Protein AF-K1S1U9-F1 (afdb_monomer)

Structure (mmCIF, N/CA/C/O backbone):
data_AF-K1S1U9-F1
#
_entry.id   AF-K1S1U9-F1
#
loop_
_atom_site.group_PDB
_atom_site.id
_atom_site.type_symbol
_atom_site.label_atom_id
_atom_site.label_alt_id
_atom_site.label_comp_id
_atom_site.label_asym_id
_atom_site.label_entity_id
_atom_site.label_seq_id
_atom_site.pdbx_PDB_ins_code
_atom_site.Cartn_x
_atom_site.Cartn_y
_atom_site.Cartn_z
_atom_site.occupancy
_atom_site.B_iso_or_equiv
_atom_site.auth_seq_id
_atom_site.auth_comp_id
_atom_site.auth_asym_id
_atom_site.auth_atom_id
_atom_site.pdbx_PDB_model_num
ATOM 1 N N . ASP A 1 1 ? 3.914 -2.426 -22.618 1.00 78.31 1 ASP A N 1
ATOM 2 C CA . ASP A 1 1 ? 4.911 -3.292 -21.944 1.00 78.31 1 ASP A CA 1
ATOM 3 C C . ASP A 1 1 ? 5.681 -4.127 -22.948 1.00 78.31 1 ASP A C 1
ATOM 5 O O . ASP A 1 1 ? 5.372 -4.070 -24.134 1.00 78.31 1 ASP A O 1
ATOM 9 N N . GLY A 1 2 ? 6.692 -4.868 -22.488 1.00 91.06 2 GLY A N 1
ATOM 10 C CA . GLY A 1 2 ? 7.689 -5.475 -23.370 1.00 91.06 2 GLY A CA 1
ATOM 11 C C . GLY A 1 2 ? 8.629 -4.401 -23.916 1.00 91.06 2 GLY A C 1
ATOM 12 O O . GLY A 1 2 ? 9.145 -3.588 -23.151 1.00 91.06 2 GLY A O 1
ATOM 13 N N . ASP A 1 3 ? 8.809 -4.358 -25.232 1.00 95.31 3 ASP A N 1
ATOM 14 C CA . ASP A 1 3 ? 9.765 -3.456 -25.888 1.00 95.31 3 ASP A CA 1
ATOM 15 C C . ASP A 1 3 ? 9.477 -1.968 -25.639 1.00 95.31 3 ASP A C 1
ATOM 17 O O . ASP A 1 3 ? 10.408 -1.187 -25.475 1.00 95.31 3 ASP A O 1
ATOM 21 N N . GLU A 1 4 ? 8.210 -1.571 -25.498 1.00 95.62 4 GLU A N 1
ATOM 22 C CA . GLU A 1 4 ? 7.851 -0.176 -25.188 1.00 95.62 4 GLU A CA 1
ATOM 23 C C . GLU A 1 4 ? 8.302 0.259 -23.783 1.00 95.62 4 GLU A C 1
ATOM 25 O O . GLU A 1 4 ? 8.648 1.422 -23.563 1.00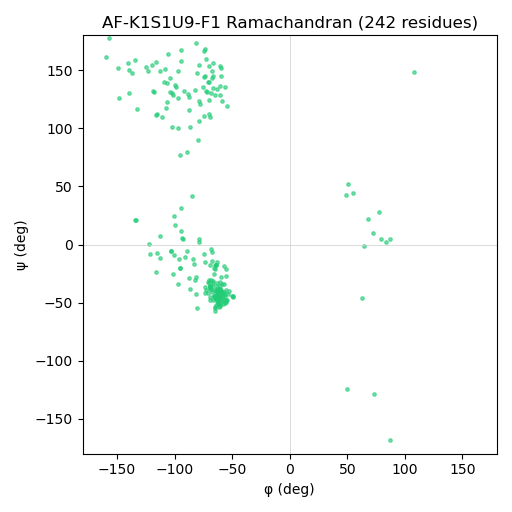 95.62 4 GLU A O 1
ATOM 30 N N . LEU A 1 5 ? 8.335 -0.674 -22.822 1.00 96.25 5 LEU A N 1
ATOM 31 C CA . LEU A 1 5 ? 8.873 -0.403 -21.486 1.00 96.25 5 LEU A CA 1
ATOM 32 C C . LEU A 1 5 ? 10.391 -0.218 -21.557 1.00 96.25 5 LEU A C 1
ATOM 34 O O . LEU A 1 5 ? 10.915 0.743 -20.999 1.00 96.25 5 LEU A O 1
ATOM 38 N N . ARG A 1 6 ? 11.079 -1.103 -22.290 1.00 97.31 6 ARG A N 1
ATOM 39 C CA . ARG A 1 6 ? 12.524 -1.008 -22.544 1.00 97.31 6 ARG A CA 1
ATOM 40 C C . ARG A 1 6 ? 12.879 0.329 -23.186 1.00 97.31 6 ARG A C 1
ATOM 42 O O . ARG A 1 6 ? 13.715 1.055 -22.658 1.00 97.31 6 ARG A O 1
ATOM 49 N N . TYR A 1 7 ? 12.168 0.685 -24.254 1.00 97.44 7 TYR A N 1
ATOM 50 C CA . TYR A 1 7 ? 12.315 1.961 -24.946 1.00 97.44 7 TYR A CA 1
ATOM 51 C C . TYR A 1 7 ? 12.127 3.148 -23.995 1.00 97.44 7 TYR A C 1
ATOM 53 O O . TYR A 1 7 ? 12.982 4.025 -23.928 1.00 97.44 7 TYR A O 1
ATOM 61 N N . SER A 1 8 ? 11.052 3.155 -23.202 1.00 96.56 8 SER A N 1
ATOM 62 C CA . SER A 1 8 ? 10.771 4.247 -22.262 1.00 96.56 8 SER A CA 1
ATOM 63 C C . SER A 1 8 ? 11.875 4.415 -21.214 1.00 96.56 8 SER A C 1
ATOM 65 O O . SER A 1 8 ? 12.318 5.536 -20.964 1.00 96.56 8 SER A O 1
ATOM 67 N N . ILE A 1 9 ? 12.352 3.312 -20.626 1.00 95.94 9 ILE A N 1
ATOM 68 C CA . ILE A 1 9 ? 13.452 3.335 -19.653 1.00 95.94 9 ILE A CA 1
ATOM 69 C C . ILE A 1 9 ? 14.740 3.848 -20.313 1.00 95.94 9 ILE A C 1
ATOM 71 O O . ILE A 1 9 ? 15.441 4.684 -19.740 1.00 95.94 9 ILE A O 1
ATOM 75 N N . GLU A 1 10 ? 15.044 3.396 -21.531 1.00 94.12 10 GLU A N 1
ATOM 76 C CA . GLU A 1 10 ? 16.225 3.834 -22.274 1.00 94.12 10 GLU A CA 1
ATOM 77 C C . GLU A 1 10 ? 16.180 5.321 -22.623 1.00 94.12 10 GLU A C 1
ATOM 79 O O . GLU A 1 10 ? 17.162 6.023 -22.376 1.00 94.12 10 GLU A O 1
ATOM 84 N N . GLU A 1 11 ? 15.057 5.832 -23.128 1.00 96.38 11 GLU A N 1
ATOM 85 C CA . GLU A 1 11 ? 14.912 7.255 -23.441 1.00 96.38 11 GLU A CA 1
ATOM 86 C C . GLU A 1 11 ? 15.036 8.128 -22.189 1.00 96.38 11 GLU A C 1
ATOM 88 O O . GLU A 1 11 ? 15.774 9.114 -22.207 1.00 96.38 11 GLU A O 1
ATOM 93 N N . LEU A 1 12 ? 14.388 7.747 -21.082 1.00 94.88 12 LEU A N 1
ATOM 94 C CA . LEU A 1 12 ? 14.501 8.474 -19.814 1.00 94.88 12 LEU A CA 1
ATOM 95 C C . LEU A 1 12 ? 15.941 8.462 -19.285 1.00 94.88 12 LEU A C 1
ATOM 97 O O . LEU A 1 12 ? 16.433 9.486 -18.807 1.00 94.88 12 LEU A O 1
ATOM 101 N N . SER A 1 13 ? 16.657 7.345 -19.443 1.00 89.94 13 SER A N 1
ATOM 102 C CA . SER A 1 13 ? 18.045 7.221 -18.982 1.00 89.94 13 SER A CA 1
ATOM 103 C C . SER A 1 13 ? 19.033 8.150 -19.700 1.00 89.94 13 SER A C 1
ATOM 105 O O . SER A 1 13 ? 20.084 8.481 -19.151 1.00 89.94 13 SER A O 1
ATOM 107 N N . LYS A 1 14 ? 18.702 8.649 -20.900 1.00 92.56 14 LYS A N 1
ATOM 108 C CA . LYS A 1 14 ? 19.541 9.633 -21.613 1.00 92.56 14 LYS A CA 1
ATOM 109 C C . LYS A 1 14 ? 19.619 10.976 -20.893 1.00 92.56 14 LYS A C 1
ATOM 111 O O . LYS A 1 14 ? 20.547 11.742 -21.139 1.00 92.56 14 LYS A O 1
ATOM 116 N N . TYR A 1 15 ? 18.661 11.257 -20.014 1.00 93.19 15 TYR A N 1
ATOM 117 C CA . TYR A 1 15 ? 18.598 12.491 -19.241 1.00 93.19 15 TYR A CA 1
ATOM 118 C C . TYR A 1 15 ? 19.275 12.371 -17.873 1.00 93.19 15 TYR A C 1
ATOM 120 O O . TYR A 1 15 ? 19.234 13.322 -17.097 1.00 93.19 15 TYR A O 1
ATOM 128 N N . MET A 1 16 ? 19.918 11.244 -17.553 1.00 87.06 16 MET A N 1
ATOM 129 C CA . MET A 1 16 ? 20.725 11.129 -16.336 1.00 87.06 16 MET A CA 1
ATOM 130 C C . MET A 1 16 ? 21.877 12.159 -16.353 1.00 87.06 16 MET A C 1
ATOM 132 O O . MET A 1 16 ? 22.542 12.303 -17.383 1.00 87.06 16 MET A O 1
ATOM 136 N N . PRO A 1 17 ? 22.161 12.864 -15.238 1.00 87.69 17 PRO A N 1
ATOM 137 C CA . PRO A 1 17 ? 21.584 12.695 -13.897 1.00 87.69 17 PRO A CA 1
ATOM 138 C C . PRO A 1 17 ? 20.385 13.617 -13.581 1.00 87.69 17 PRO A C 1
ATOM 140 O O . PRO A 1 17 ? 20.014 13.747 -12.419 1.00 87.69 17 PRO A O 1
ATOM 143 N N . ALA A 1 18 ? 19.799 14.306 -14.568 1.00 92.06 18 ALA A N 1
ATOM 144 C CA . ALA A 1 18 ? 18.637 15.175 -14.340 1.00 92.06 18 ALA A CA 1
ATOM 145 C C . ALA A 1 18 ? 17.370 14.374 -13.991 1.00 92.06 18 ALA A C 1
ATOM 147 O O . ALA A 1 18 ? 16.581 14.808 -13.155 1.00 92.06 18 ALA A O 1
ATOM 148 N N . VAL A 1 19 ? 17.197 13.192 -14.588 1.00 91.38 19 VAL A N 1
ATOM 149 C CA . VAL A 1 19 ? 16.288 12.164 -14.061 1.00 91.38 19 VAL A CA 1
ATOM 150 C C . VAL A 1 19 ? 17.014 11.471 -12.910 1.00 91.38 19 VAL A C 1
ATOM 152 O O . VAL A 1 19 ? 18.124 10.994 -13.099 1.00 91.38 19 VAL A O 1
ATOM 155 N N . GLN A 1 20 ? 16.433 11.459 -11.711 1.00 90.62 20 GLN A N 1
ATOM 156 C CA . GLN A 1 20 ? 17.073 10.863 -10.526 1.00 90.62 20 GLN A CA 1
ATOM 157 C C . GLN A 1 20 ? 16.593 9.434 -10.266 1.00 90.62 20 GLN A C 1
ATOM 159 O O . GLN A 1 20 ? 17.362 8.583 -9.823 1.00 90.62 20 GLN A O 1
ATOM 164 N N . SER A 1 21 ? 15.325 9.162 -10.562 1.00 94.44 21 SER A N 1
ATOM 165 C CA . SER A 1 21 ? 14.712 7.850 -10.409 1.00 94.44 21 SER A CA 1
ATOM 166 C C . SER A 1 21 ? 13.455 7.733 -11.279 1.00 94.44 21 SER A C 1
ATOM 168 O O . SER A 1 21 ? 12.894 8.734 -11.726 1.00 94.44 21 SER A O 1
ATOM 170 N N . ILE A 1 22 ? 13.023 6.500 -11.529 1.00 96.25 22 ILE A N 1
ATOM 171 C CA . ILE A 1 22 ? 11.884 6.120 -12.359 1.00 96.25 22 ILE A CA 1
ATOM 172 C C . ILE A 1 22 ? 11.070 5.092 -11.572 1.00 96.25 22 ILE A C 1
ATOM 174 O O . ILE A 1 22 ? 11.557 3.997 -11.285 1.00 96.25 22 ILE A O 1
ATOM 178 N N . ALA A 1 23 ? 9.827 5.433 -11.238 1.00 96.69 23 ALA A N 1
ATOM 179 C CA . ALA A 1 23 ? 8.854 4.474 -10.730 1.00 96.69 23 ALA A CA 1
ATOM 180 C C . ALA A 1 23 ? 8.115 3.807 -11.896 1.00 96.69 23 ALA A C 1
ATOM 182 O O . ALA A 1 23 ? 7.525 4.479 -12.744 1.00 96.69 23 ALA A O 1
ATOM 183 N N . CYS A 1 24 ? 8.108 2.479 -11.918 1.00 96.56 24 CYS A N 1
ATOM 184 C CA . CYS A 1 24 ? 7.327 1.684 -12.853 1.00 96.56 24 CYS A CA 1
ATOM 185 C C . CYS A 1 24 ? 6.083 1.141 -12.145 1.00 96.56 24 CYS A C 1
ATOM 187 O O . CYS A 1 24 ? 6.131 0.163 -11.392 1.00 96.56 24 CYS A O 1
ATOM 189 N N . VAL A 1 25 ? 4.955 1.798 -12.406 1.00 93.88 25 VAL A N 1
ATOM 190 C CA . VAL A 1 25 ? 3.649 1.495 -11.812 1.00 93.88 25 VAL A CA 1
ATOM 191 C C . VAL A 1 25 ? 2.708 0.881 -12.853 1.00 93.88 25 VAL A C 1
ATOM 193 O O . VAL A 1 25 ? 2.701 1.322 -14.007 1.00 93.88 25 VAL A O 1
ATOM 196 N N . PRO A 1 26 ? 1.908 -0.139 -12.496 1.00 90.81 26 PRO A N 1
ATOM 197 C CA . PRO A 1 26 ? 0.891 -0.657 -13.392 1.00 90.81 26 PRO A CA 1
ATOM 198 C C . PRO A 1 26 ? -0.207 0.390 -13.593 1.00 90.81 26 PRO A C 1
ATOM 200 O O . PRO A 1 26 ? -0.532 1.175 -12.703 1.00 90.81 26 PRO A O 1
ATOM 203 N N . VAL A 1 27 ? -0.827 0.382 -14.770 1.00 87.25 27 VAL A N 1
ATOM 204 C CA . VAL A 1 27 ? -1.972 1.255 -15.025 1.00 87.25 27 VAL A CA 1
ATOM 205 C C . VAL A 1 27 ? -3.191 0.794 -14.218 1.00 87.25 27 VAL A C 1
ATOM 207 O O . VAL A 1 27 ? -3.637 -0.349 -14.335 1.00 87.25 27 VAL A O 1
ATOM 210 N N . GLY A 1 28 ? -3.759 1.700 -13.421 1.00 82.69 28 GLY A N 1
ATOM 211 C CA . GLY A 1 28 ? -5.013 1.469 -12.708 1.00 82.69 28 GLY A CA 1
ATOM 212 C C . GLY A 1 28 ? -6.195 1.423 -13.679 1.00 82.69 28 GLY A C 1
ATOM 213 O O . GLY A 1 28 ? -6.553 2.431 -14.290 1.00 82.69 28 GLY A O 1
ATOM 214 N N . LEU A 1 29 ? -6.815 0.253 -13.837 1.00 86.75 29 LEU A N 1
ATOM 215 C CA . LEU A 1 29 ? -7.973 0.068 -14.714 1.00 86.75 29 LEU A CA 1
ATOM 216 C C . LEU A 1 29 ? -9.273 0.150 -13.912 1.00 86.75 29 LEU A C 1
ATOM 218 O O . LEU A 1 29 ? -9.686 -0.824 -13.285 1.00 86.75 29 LEU A O 1
ATOM 222 N N . THR A 1 30 ? -9.931 1.309 -13.959 1.00 88.31 30 THR A N 1
ATOM 223 C CA . THR A 1 30 ? -11.272 1.477 -13.379 1.00 88.31 30 THR A CA 1
ATOM 224 C C . THR A 1 30 ? -12.343 0.798 -14.245 1.00 88.31 30 THR A C 1
ATOM 226 O O . THR A 1 30 ? -12.103 0.453 -15.404 1.00 88.31 30 THR A O 1
ATOM 229 N N . LYS A 1 31 ? -13.555 0.627 -13.709 1.00 86.50 31 LYS A N 1
ATOM 230 C CA . LYS A 1 31 ? -14.733 0.124 -14.433 1.00 86.50 31 LYS A CA 1
ATOM 231 C C . LYS A 1 31 ? -15.333 1.152 -15.403 1.00 86.50 31 LYS A C 1
ATOM 233 O O . LYS A 1 31 ? -16.120 0.786 -16.267 1.00 86.50 31 LYS A O 1
ATOM 238 N N . TYR A 1 32 ? -14.958 2.428 -15.282 1.00 88.62 32 TYR A N 1
ATOM 239 C CA . TYR A 1 32 ? -15.453 3.526 -16.117 1.00 88.62 32 TYR A CA 1
ATOM 240 C C . TYR A 1 32 ? -14.574 3.694 -17.363 1.00 88.62 32 TYR A C 1
ATOM 242 O O . TYR A 1 32 ? -13.683 4.543 -17.398 1.00 88.62 32 TYR A O 1
ATOM 250 N N . ARG A 1 33 ? -14.775 2.843 -18.377 1.00 87.94 33 ARG A N 1
ATOM 251 C CA . ARG A 1 33 ? -13.912 2.792 -19.577 1.00 87.94 33 ARG A CA 1
ATOM 252 C C . ARG A 1 33 ? -14.664 2.748 -20.908 1.00 87.94 33 ARG A C 1
ATOM 254 O O . ARG A 1 33 ? -14.096 2.333 -21.920 1.00 87.94 33 ARG A O 1
ATOM 261 N N . ASP A 1 34 ? -15.919 3.182 -20.922 1.00 86.50 34 ASP A N 1
ATOM 262 C CA . ASP A 1 34 ? -16.737 3.193 -22.134 1.00 86.50 34 ASP A CA 1
ATOM 263 C C . ASP A 1 34 ? -16.081 4.045 -23.232 1.00 86.50 34 ASP A C 1
ATOM 265 O O . ASP A 1 34 ? -15.754 5.214 -23.032 1.00 86.50 34 ASP A O 1
ATOM 269 N N . GLY A 1 35 ? -15.851 3.436 -24.398 1.00 86.88 35 GLY A N 1
ATOM 270 C CA . GLY A 1 35 ? -15.214 4.092 -25.546 1.00 86.88 35 GLY A CA 1
ATOM 271 C C . GLY A 1 35 ? -13.683 4.204 -25.487 1.00 86.88 35 GLY A C 1
ATOM 272 O O . GLY A 1 35 ? -13.100 4.797 -26.393 1.00 86.88 35 GLY A O 1
ATOM 273 N N . LEU A 1 36 ? -13.017 3.633 -24.474 1.00 87.56 36 LEU A N 1
ATOM 274 C CA . LEU A 1 36 ? -11.551 3.619 -24.372 1.00 87.56 36 LEU A CA 1
ATOM 275 C C . LEU A 1 36 ? -10.945 2.329 -24.945 1.00 87.56 36 LEU A C 1
ATOM 277 O O . LEU A 1 36 ? -11.596 1.288 -25.021 1.00 87.56 36 LEU A O 1
ATOM 281 N N . PHE A 1 37 ? -9.660 2.385 -25.315 1.00 85.81 37 PHE A N 1
ATOM 282 C CA . PHE A 1 37 ? -8.925 1.221 -25.816 1.00 85.81 37 PHE A CA 1
ATOM 283 C C . PHE A 1 37 ? -8.961 0.052 -24.803 1.00 85.81 37 PHE A C 1
ATOM 285 O O . PHE A 1 37 ? -8.752 0.283 -23.599 1.00 85.81 37 PHE A O 1
ATOM 292 N N . PRO A 1 38 ? -9.213 -1.197 -25.250 1.00 84.00 38 PRO A N 1
ATOM 293 C CA . PRO A 1 38 ? -9.255 -2.351 -24.363 1.00 84.00 38 PRO A CA 1
ATOM 294 C C . PRO A 1 38 ? -7.850 -2.649 -23.838 1.00 84.00 38 PRO A C 1
ATOM 296 O O . PRO A 1 38 ? -6.975 -3.103 -24.571 1.00 84.00 38 PRO A O 1
ATOM 299 N N . MET A 1 39 ? -7.638 -2.395 -22.550 1.00 85.06 39 MET A N 1
ATOM 300 C CA . MET A 1 39 ? -6.400 -2.745 -21.860 1.00 85.06 39 MET A CA 1
ATOM 301 C C . MET A 1 39 ? -6.598 -4.036 -21.077 1.00 85.06 39 MET A C 1
ATOM 303 O O . MET A 1 39 ? -7.634 -4.226 -20.439 1.00 85.06 39 MET A O 1
ATOM 307 N N . GLN A 1 40 ? -5.605 -4.919 -21.139 1.00 85.19 40 GLN A N 1
ATOM 308 C CA . GLN A 1 40 ? -5.595 -6.153 -20.363 1.00 85.19 40 GLN A CA 1
ATOM 309 C C . GLN A 1 40 ? -4.958 -5.883 -18.996 1.00 85.19 40 GLN A C 1
ATOM 311 O O . GLN A 1 40 ? -3.866 -5.312 -18.953 1.00 85.19 40 GLN A O 1
ATOM 316 N N . PRO A 1 41 ? -5.602 -6.279 -17.885 1.00 87.75 41 PRO A N 1
ATOM 317 C CA . PRO A 1 41 ? -4.962 -6.256 -16.580 1.00 87.75 41 PRO A CA 1
ATOM 318 C C . PRO A 1 41 ? -3.709 -7.135 -16.560 1.00 87.75 41 PRO A C 1
ATOM 320 O O . PRO A 1 41 ? -3.621 -8.151 -17.254 1.00 87.75 41 PRO A O 1
ATOM 323 N N . TYR A 1 42 ? -2.755 -6.775 -15.707 1.00 91.62 42 TYR A N 1
ATOM 324 C CA . TYR A 1 42 ? -1.598 -7.619 -15.452 1.00 91.62 42 TYR A CA 1
ATOM 325 C C . TYR A 1 42 ? -2.010 -8.955 -14.831 1.00 91.62 42 TYR A C 1
ATOM 327 O O . TYR A 1 42 ? -2.780 -9.013 -13.874 1.00 91.62 42 TYR A O 1
ATOM 335 N N . THR A 1 43 ? -1.437 -10.029 -15.362 1.00 93.25 43 THR A N 1
ATOM 336 C CA . THR A 1 43 ? -1.484 -11.370 -14.779 1.00 93.25 43 THR A CA 1
ATOM 337 C C . THR A 1 43 ? -0.237 -11.593 -13.931 1.00 93.25 43 THR A C 1
ATOM 339 O O . THR A 1 43 ? 0.753 -10.880 -14.092 1.00 93.25 43 THR A O 1
ATOM 342 N N . LYS A 1 44 ? -0.225 -12.649 -13.109 1.00 96.31 44 LYS A N 1
ATOM 343 C CA . LYS A 1 44 ? 0.985 -13.083 -12.395 1.00 96.31 44 LYS A CA 1
ATOM 344 C C . LYS A 1 44 ? 2.204 -13.202 -13.313 1.00 96.31 44 LYS A C 1
ATOM 346 O O . LYS A 1 44 ? 3.287 -12.729 -12.984 1.00 96.31 44 LYS A O 1
ATOM 351 N N . LYS A 1 45 ? 2.010 -13.806 -14.490 1.00 97.00 45 LYS A N 1
ATOM 352 C CA . LYS A 1 45 ? 3.072 -13.984 -15.482 1.00 97.00 45 LYS A CA 1
ATOM 353 C C . LYS A 1 45 ? 3.561 -12.639 -16.025 1.00 97.00 45 LYS A C 1
ATOM 355 O O . LYS A 1 45 ? 4.753 -12.371 -15.963 1.00 97.00 45 LYS A O 1
ATOM 360 N N . THR A 1 46 ? 2.654 -11.799 -16.524 1.00 95.88 46 THR A N 1
ATOM 361 C CA . THR A 1 46 ? 3.043 -10.542 -17.185 1.00 95.88 46 THR A CA 1
ATOM 362 C C . THR A 1 46 ? 3.590 -9.505 -16.205 1.00 95.88 46 THR A C 1
ATOM 364 O O . THR A 1 46 ? 4.501 -8.768 -16.562 1.00 95.88 46 THR A O 1
ATOM 367 N N . ALA A 1 47 ? 3.114 -9.477 -14.955 1.00 97.00 47 ALA A N 1
ATOM 368 C CA . ALA A 1 47 ? 3.725 -8.670 -13.897 1.00 97.00 47 ALA A CA 1
ATOM 369 C C . ALA A 1 47 ? 5.167 -9.124 -13.612 1.00 97.00 47 ALA A C 1
ATOM 371 O O . ALA A 1 47 ? 6.061 -8.291 -13.497 1.00 97.00 47 ALA A O 1
ATOM 372 N N . GLY A 1 48 ? 5.408 -10.441 -13.567 1.00 98.12 48 GLY A N 1
ATOM 373 C CA . GLY A 1 48 ? 6.751 -10.999 -13.413 1.00 98.12 48 GLY A CA 1
ATOM 374 C C . GLY A 1 48 ? 7.690 -10.621 -14.560 1.00 98.12 48 GLY A C 1
ATOM 375 O O . GLY A 1 48 ? 8.802 -10.177 -14.304 1.00 98.12 48 GLY A O 1
ATOM 376 N N . GLU A 1 49 ? 7.224 -10.724 -15.806 1.00 97.75 49 GLU A N 1
ATOM 377 C CA . GLU A 1 49 ? 7.998 -10.322 -16.992 1.00 97.75 49 GLU A CA 1
ATOM 378 C C . GLU A 1 49 ? 8.356 -8.827 -16.964 1.00 97.75 49 GLU A C 1
ATOM 380 O O . GLU A 1 49 ? 9.470 -8.453 -17.322 1.00 97.75 49 GLU A O 1
ATOM 385 N N . VAL A 1 50 ? 7.440 -7.967 -16.501 1.00 97.62 50 VAL A N 1
ATOM 386 C CA . VAL A 1 50 ? 7.716 -6.534 -16.319 1.00 97.62 50 VAL A CA 1
ATOM 387 C C . VAL A 1 50 ? 8.764 -6.293 -15.237 1.00 97.62 50 VAL A C 1
ATOM 389 O O . VAL A 1 50 ? 9.685 -5.513 -15.473 1.00 97.62 50 VAL A O 1
ATOM 392 N N . ILE A 1 51 ? 8.670 -6.974 -14.090 1.00 98.38 51 ILE A N 1
ATOM 393 C CA . ILE A 1 51 ? 9.702 -6.890 -13.044 1.00 98.38 51 ILE A CA 1
ATOM 394 C C . ILE A 1 51 ? 11.059 -7.298 -13.620 1.00 98.38 51 ILE A C 1
ATOM 396 O O . ILE A 1 51 ? 12.020 -6.561 -13.452 1.0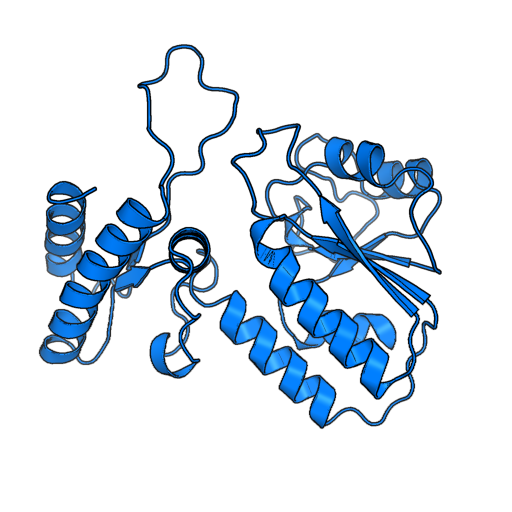0 98.38 51 ILE A O 1
ATOM 400 N N . ASP A 1 52 ? 11.136 -8.413 -14.352 1.00 98.31 52 ASP A N 1
ATOM 401 C CA . ASP A 1 52 ? 12.397 -8.902 -14.924 1.00 98.31 52 ASP A CA 1
ATOM 402 C C . ASP A 1 52 ? 13.043 -7.884 -15.879 1.00 98.31 52 ASP A C 1
ATOM 404 O O . ASP A 1 52 ? 14.259 -7.694 -15.847 1.00 98.31 52 ASP A O 1
ATOM 408 N N . ILE A 1 53 ? 12.237 -7.191 -16.694 1.00 98.12 53 ILE A N 1
ATOM 409 C CA . ILE A 1 53 ? 12.722 -6.096 -17.548 1.00 98.12 53 ILE A CA 1
ATOM 410 C C . ILE A 1 53 ? 13.291 -4.964 -16.692 1.00 98.12 53 ILE A C 1
ATOM 412 O O . ILE A 1 53 ? 14.386 -4.482 -16.969 1.00 98.12 53 ILE A O 1
ATOM 416 N N . ILE A 1 54 ? 12.556 -4.524 -15.670 1.00 97.81 54 ILE A N 1
ATOM 417 C CA . ILE A 1 54 ? 12.976 -3.403 -14.823 1.00 97.81 54 ILE A CA 1
ATOM 418 C C . ILE A 1 54 ? 14.282 -3.747 -14.101 1.00 97.81 54 ILE A C 1
ATOM 420 O O . ILE A 1 54 ? 15.221 -2.963 -14.175 1.00 97.81 54 ILE A O 1
ATOM 424 N N . GLU A 1 55 ? 14.378 -4.939 -13.504 1.00 97.12 55 GLU A N 1
ATOM 425 C CA . GLU A 1 55 ? 15.580 -5.431 -12.818 1.00 97.12 55 GLU A CA 1
ATOM 426 C C . GLU A 1 55 ? 16.819 -5.425 -13.720 1.00 97.12 55 GLU A C 1
ATOM 428 O O . GLU A 1 55 ? 17.898 -5.006 -13.298 1.00 97.12 55 GLU A O 1
ATOM 433 N N . GLU A 1 56 ? 16.675 -5.841 -14.981 1.00 97.00 56 GLU A N 1
ATOM 434 C CA . GLU A 1 56 ? 17.767 -5.820 -15.959 1.00 97.00 56 GLU A CA 1
ATOM 435 C C . GLU A 1 56 ? 18.355 -4.407 -16.121 1.00 97.00 56 GLU A C 1
ATOM 437 O O . GLU A 1 56 ? 19.580 -4.226 -16.102 1.00 97.00 56 GLU A O 1
ATOM 442 N N . TYR A 1 57 ? 17.492 -3.393 -16.240 1.00 96.31 57 TYR A N 1
ATOM 443 C CA . TYR A 1 57 ? 17.924 -2.000 -16.338 1.00 96.31 57 TYR A CA 1
ATOM 444 C C . TYR A 1 57 ? 18.433 -1.457 -15.008 1.00 96.31 57 TYR A C 1
ATOM 446 O O . TYR A 1 57 ? 19.445 -0.756 -15.009 1.00 96.31 57 TYR A O 1
ATOM 454 N N . SER A 1 58 ? 17.804 -1.805 -13.886 1.00 94.94 58 SER A N 1
ATOM 455 C CA . SER A 1 58 ? 18.256 -1.385 -12.559 1.00 94.94 58 SER A CA 1
ATOM 456 C C . SER A 1 58 ? 19.687 -1.848 -12.284 1.00 94.94 58 SER A C 1
ATOM 458 O O . SER A 1 58 ? 20.524 -1.063 -11.842 1.00 94.94 58 SER A O 1
ATOM 460 N N . GLU A 1 59 ? 20.023 -3.090 -12.639 1.00 94.88 59 GLU A N 1
ATOM 461 C CA . GLU A 1 59 ? 21.386 -3.615 -12.515 1.00 94.88 59 GLU A CA 1
ATOM 462 C C . GLU A 1 59 ? 22.371 -2.966 -13.498 1.00 94.88 59 GLU A C 1
ATOM 464 O O . GLU A 1 59 ? 23.533 -2.709 -13.157 1.00 94.88 59 GLU A O 1
ATOM 469 N N . LYS A 1 60 ? 21.928 -2.662 -14.724 1.00 94.81 60 LYS A N 1
ATOM 470 C CA . LYS A 1 60 ? 22.734 -1.919 -15.704 1.00 94.81 60 LYS A CA 1
ATOM 471 C C . LYS A 1 60 ? 23.066 -0.515 -15.192 1.00 94.81 60 LYS A C 1
ATOM 473 O O . LYS A 1 60 ? 24.228 -0.106 -15.243 1.00 94.81 60 LYS A O 1
ATOM 478 N N . PHE A 1 61 ? 22.080 0.202 -14.663 1.00 93.00 61 PHE A N 1
ATOM 479 C CA . PHE A 1 61 ? 22.253 1.545 -14.120 1.00 93.00 61 PHE A CA 1
ATOM 480 C C . PHE A 1 61 ? 23.065 1.546 -12.833 1.00 93.00 61 PHE A C 1
ATOM 482 O O . PHE A 1 61 ? 23.940 2.397 -12.691 1.00 93.00 61 PHE A O 1
ATOM 489 N N . LYS A 1 62 ? 22.916 0.535 -11.971 1.00 92.56 62 LYS A N 1
ATOM 490 C CA . LYS A 1 62 ? 23.757 0.393 -10.777 1.00 92.56 62 LYS A CA 1
ATOM 491 C C . LYS A 1 62 ? 25.238 0.282 -11.137 1.00 92.56 62 LYS A C 1
ATOM 493 O O . LYS A 1 62 ? 26.071 0.934 -10.515 1.00 92.56 62 LYS A O 1
ATOM 498 N N . LYS A 1 63 ? 25.579 -0.462 -12.196 1.00 93.12 63 LYS A N 1
ATOM 499 C CA . LYS A 1 63 ? 26.963 -0.565 -12.703 1.00 93.12 63 LYS A CA 1
ATOM 500 C C . LYS A 1 63 ? 27.470 0.724 -13.352 1.00 93.12 63 LYS A C 1
ATOM 502 O O . LYS A 1 63 ? 28.656 1.022 -13.247 1.00 93.12 63 LYS A O 1
ATOM 507 N N . GLN A 1 64 ? 26.605 1.451 -14.058 1.00 91.19 64 GLN A N 1
ATOM 508 C CA . GLN A 1 64 ? 26.996 2.623 -14.847 1.00 91.19 64 GLN A CA 1
ATOM 509 C C . GLN A 1 64 ? 27.017 3.927 -14.035 1.00 91.19 64 GLN A C 1
ATOM 511 O O . GLN A 1 64 ? 27.888 4.768 -14.249 1.00 91.19 64 GLN A O 1
ATOM 516 N N . TYR A 1 65 ? 26.061 4.094 -13.125 1.00 87.94 65 TYR A N 1
ATOM 517 C CA . TYR A 1 65 ? 25.785 5.331 -12.393 1.00 87.94 65 TYR A CA 1
ATOM 518 C C . TYR A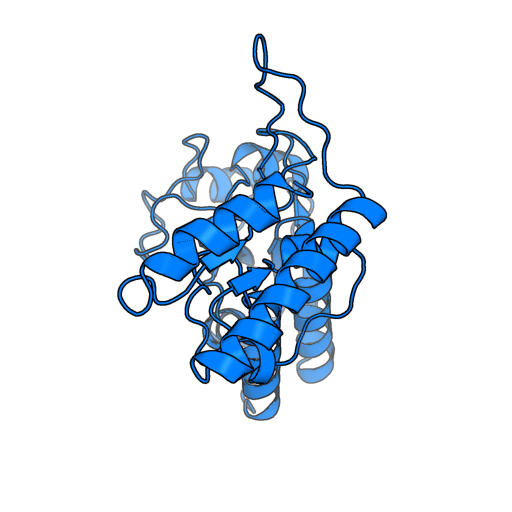 1 65 ? 25.889 5.172 -10.870 1.00 87.94 65 TYR A C 1
ATOM 520 O O . TYR A 1 65 ? 25.836 6.170 -10.159 1.00 87.94 65 TYR A O 1
ATOM 528 N N . GLY A 1 66 ? 26.047 3.945 -10.361 1.00 88.94 66 GLY A N 1
ATOM 529 C CA . GLY A 1 66 ? 26.163 3.671 -8.925 1.00 88.94 66 GLY A CA 1
ATOM 530 C C . GLY A 1 66 ? 24.834 3.567 -8.171 1.00 88.94 66 GLY A C 1
ATOM 531 O O . GLY A 1 66 ? 24.864 3.349 -6.967 1.00 88.94 66 GLY A O 1
ATOM 532 N N . ALA A 1 67 ? 23.690 3.684 -8.853 1.00 88.25 67 ALA A N 1
ATOM 533 C CA . ALA A 1 67 ? 22.348 3.617 -8.265 1.00 88.25 67 ALA A CA 1
ATOM 534 C C . ALA A 1 67 ? 21.386 2.837 -9.173 1.00 88.25 67 ALA A C 1
ATOM 536 O O . ALA A 1 67 ? 21.612 2.761 -10.384 1.00 88.25 67 ALA A O 1
ATOM 537 N N . ARG A 1 68 ? 20.305 2.271 -8.616 1.00 92.00 68 ARG A N 1
ATOM 538 C CA . ARG A 1 68 ? 19.357 1.448 -9.397 1.00 92.00 68 ARG A CA 1
ATOM 539 C C . ARG A 1 68 ? 18.549 2.264 -10.402 1.00 92.00 68 ARG A C 1
ATOM 541 O O . ARG A 1 68 ? 18.293 1.784 -11.499 1.00 92.00 68 ARG A O 1
ATOM 548 N N . VAL A 1 69 ? 18.193 3.503 -10.058 1.00 90.75 69 VAL A N 1
ATOM 549 C CA . VAL A 1 69 ? 17.429 4.472 -10.876 1.00 90.75 69 VAL A CA 1
ATOM 550 C C . VAL A 1 69 ? 16.006 4.025 -11.233 1.00 90.75 69 VAL A C 1
ATOM 552 O O . VAL A 1 69 ? 15.096 4.823 -11.082 1.00 90.75 69 VAL A O 1
ATOM 555 N N . CYS A 1 70 ? 15.765 2.798 -11.684 1.00 95.31 70 CYS A N 1
ATOM 556 C CA . CYS A 1 70 ? 14.443 2.294 -12.044 1.00 95.31 70 CYS A CA 1
ATOM 557 C C . CYS A 1 70 ? 13.933 1.303 -10.995 1.00 95.31 70 CYS A C 1
ATOM 559 O O . CYS A 1 70 ? 14.702 0.464 -10.521 1.00 95.31 70 CYS A O 1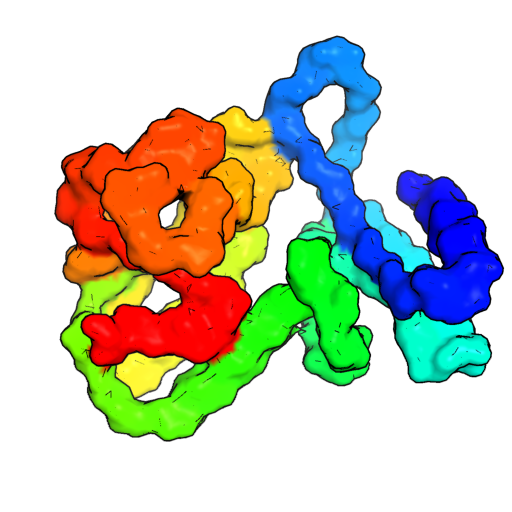
ATOM 561 N N . TYR A 1 71 ? 12.645 1.378 -10.657 1.00 97.38 71 TYR A N 1
ATOM 562 C CA . TYR A 1 71 ? 12.050 0.559 -9.602 1.00 97.38 71 TYR A CA 1
ATOM 563 C C . TYR A 1 71 ? 10.656 0.052 -9.989 1.00 97.38 71 TYR A C 1
ATOM 565 O O . TYR A 1 71 ? 9.813 0.861 -10.388 1.00 97.38 71 TYR A O 1
ATOM 573 N N . PRO A 1 72 ? 10.365 -1.254 -9.852 1.00 97.56 72 PRO A N 1
ATOM 574 C CA . PRO A 1 72 ? 9.002 -1.756 -9.899 1.00 97.56 72 PRO A CA 1
ATOM 575 C C . PRO A 1 72 ? 8.257 -1.317 -8.637 1.00 97.56 72 PRO A C 1
ATOM 577 O O . PRO A 1 72 ? 8.800 -1.360 -7.536 1.00 97.56 72 PRO A O 1
ATOM 580 N N . SER A 1 73 ? 7.000 -0.922 -8.797 1.00 97.31 73 SER A N 1
ATOM 581 C CA . SER A 1 73 ? 6.097 -0.706 -7.661 1.00 97.31 73 SER A CA 1
ATOM 582 C C . SER A 1 73 ? 5.765 -1.997 -6.915 1.00 97.31 73 SER A C 1
ATOM 584 O O . SER A 1 73 ? 5.756 -3.088 -7.495 1.00 97.31 73 SER A O 1
ATOM 586 N N . ASP A 1 74 ? 5.386 -1.857 -5.647 1.00 97.44 74 ASP A N 1
ATOM 587 C CA . ASP A 1 74 ? 4.976 -2.961 -4.773 1.00 97.44 74 ASP A CA 1
ATOM 588 C C . ASP A 1 74 ? 3.803 -3.749 -5.374 1.00 97.44 74 ASP A C 1
ATOM 590 O O . ASP A 1 74 ? 3.720 -4.972 -5.254 1.00 97.44 74 ASP A O 1
ATOM 594 N N . GLU A 1 75 ? 2.908 -3.065 -6.094 1.00 95.44 75 GLU A N 1
ATOM 595 C CA . GLU A 1 75 ? 1.775 -3.699 -6.765 1.00 95.44 75 GLU A CA 1
ATOM 596 C C . GLU A 1 75 ? 2.222 -4.733 -7.812 1.00 95.44 75 GLU A C 1
ATOM 598 O O . GLU A 1 75 ? 1.577 -5.777 -7.948 1.00 95.44 75 GLU A O 1
ATOM 603 N N . LEU A 1 76 ? 3.334 -4.504 -8.522 1.00 97.06 76 LEU A N 1
ATOM 604 C CA . LEU A 1 76 ? 3.874 -5.497 -9.455 1.00 97.06 76 LEU A CA 1
ATOM 605 C C . LEU A 1 76 ? 4.348 -6.746 -8.709 1.00 97.06 76 LEU A C 1
ATOM 607 O O . LEU A 1 76 ? 4.026 -7.854 -9.142 1.00 97.06 76 LEU A O 1
ATOM 611 N N . PHE A 1 77 ? 5.057 -6.586 -7.587 1.00 98.12 77 PHE A N 1
ATOM 612 C CA . PHE A 1 77 ? 5.520 -7.712 -6.767 1.00 98.12 77 PHE A CA 1
ATOM 613 C C . PHE A 1 77 ? 4.349 -8.532 -6.223 1.00 98.12 77 PHE A C 1
ATOM 615 O O . PHE A 1 77 ? 4.346 -9.759 -6.363 1.00 98.12 77 PHE A O 1
ATOM 622 N N . LEU A 1 78 ? 3.312 -7.862 -5.704 1.00 96.50 78 LEU A N 1
ATOM 623 C CA . LEU A 1 78 ? 2.087 -8.514 -5.232 1.00 96.50 78 LEU A CA 1
ATOM 624 C C . LEU A 1 78 ? 1.389 -9.285 -6.350 1.00 96.50 78 LEU A C 1
ATOM 626 O O . LEU A 1 78 ? 1.069 -10.459 -6.172 1.00 96.50 78 LEU A O 1
ATOM 630 N N . LYS A 1 79 ? 1.178 -8.663 -7.519 1.00 95.25 79 LYS A N 1
ATOM 631 C CA . LYS A 1 79 ? 0.535 -9.338 -8.659 1.00 95.25 79 LYS A CA 1
ATOM 632 C C . LYS A 1 79 ? 1.360 -10.518 -9.166 1.00 95.25 79 LYS A C 1
ATOM 634 O O . LYS A 1 79 ? 0.785 -11.534 -9.546 1.00 95.25 79 LYS A O 1
ATOM 639 N N . ALA A 1 80 ? 2.685 -10.390 -9.186 1.00 97.62 80 ALA A N 1
ATOM 640 C CA . ALA A 1 80 ? 3.599 -11.450 -9.599 1.00 97.62 80 ALA A CA 1
ATOM 641 C C . ALA A 1 80 ? 3.747 -12.569 -8.550 1.00 97.62 80 ALA A C 1
ATOM 643 O O . ALA A 1 80 ? 4.366 -13.594 -8.850 1.00 97.62 80 ALA A O 1
ATOM 644 N N . GLU A 1 81 ? 3.187 -12.391 -7.347 1.00 97.31 81 GLU A N 1
ATOM 645 C CA . GLU A 1 81 ? 3.406 -13.245 -6.173 1.00 97.31 81 GLU A CA 1
ATOM 646 C C . GLU A 1 81 ? 4.903 -13.495 -5.925 1.00 97.31 81 GLU A C 1
ATOM 648 O O . GLU A 1 81 ? 5.342 -14.621 -5.674 1.00 97.31 81 GLU A O 1
ATOM 653 N N . ARG A 1 82 ? 5.704 -12.434 -6.063 1.00 97.94 82 ARG A N 1
ATOM 654 C CA . ARG A 1 82 ? 7.135 -12.437 -5.752 1.00 97.94 82 ARG A CA 1
ATOM 655 C C . ARG A 1 82 ? 7.348 -11.868 -4.346 1.00 97.94 82 ARG A C 1
ATOM 657 O O . ARG A 1 82 ? 6.550 -11.037 -3.911 1.00 97.94 82 ARG A O 1
ATOM 664 N N . PRO A 1 83 ? 8.387 -12.317 -3.619 1.00 97.19 83 PRO A N 1
ATOM 665 C CA . PRO A 1 83 ? 8.696 -11.753 -2.312 1.00 97.19 83 PRO A CA 1
ATOM 666 C C . PRO A 1 83 ? 8.989 -10.259 -2.438 1.00 97.19 83 PRO A C 1
ATOM 668 O O . PRO A 1 83 ? 9.586 -9.822 -3.424 1.00 97.19 83 PRO A O 1
ATOM 671 N N . MET A 1 84 ? 8.580 -9.500 -1.424 1.00 97.69 84 MET A N 1
ATOM 672 C CA . MET A 1 84 ? 8.930 -8.089 -1.331 1.00 97.69 84 MET A CA 1
ATOM 673 C C . MET A 1 84 ? 10.439 -7.937 -1.114 1.00 97.69 84 MET A C 1
ATOM 675 O O . MET A 1 84 ? 11.001 -8.669 -0.292 1.00 97.69 84 MET A O 1
ATOM 679 N N . PRO A 1 85 ? 11.103 -7.021 -1.837 1.00 97.19 85 PRO A N 1
ATOM 680 C CA . PRO A 1 85 ? 12.499 -6.695 -1.584 1.00 97.19 85 PRO A CA 1
ATOM 681 C C . PRO A 1 85 ? 12.747 -6.142 -0.172 1.00 97.19 85 PRO A C 1
ATOM 683 O O . PRO A 1 85 ? 11.860 -5.545 0.437 1.00 97.19 85 PRO A O 1
ATOM 686 N N . SER A 1 86 ? 13.967 -6.321 0.340 1.00 96.56 86 SER A N 1
ATOM 687 C CA . SER A 1 86 ? 14.429 -5.709 1.595 1.00 96.56 86 SER A CA 1
ATOM 688 C C . SER A 1 86 ? 14.707 -4.214 1.433 1.00 96.56 86 SER A C 1
ATOM 690 O O . SER A 1 86 ? 14.827 -3.732 0.312 1.00 96.56 86 SER A O 1
ATOM 692 N N . GLU A 1 87 ? 14.895 -3.491 2.537 1.00 95.56 87 GLU A N 1
ATOM 693 C CA . GLU A 1 87 ? 15.215 -2.055 2.537 1.00 95.56 87 GLU A CA 1
ATOM 694 C C . GLU A 1 87 ? 16.382 -1.685 1.600 1.00 95.56 87 GLU A C 1
ATOM 696 O O . GLU A 1 87 ? 16.247 -0.781 0.782 1.00 95.56 87 GLU A O 1
ATOM 701 N N . GLU A 1 88 ? 17.476 -2.460 1.615 1.00 94.25 88 GLU A N 1
ATOM 702 C CA . GLU A 1 88 ? 18.655 -2.251 0.750 1.00 94.25 88 GLU A CA 1
ATOM 703 C C . GLU A 1 88 ? 18.340 -2.203 -0.758 1.00 94.25 88 GLU A C 1
ATOM 705 O O . GLU A 1 88 ? 19.136 -1.704 -1.553 1.00 94.25 88 GLU A O 1
ATOM 710 N N . TYR A 1 89 ? 17.202 -2.760 -1.177 1.00 95.31 89 TYR A N 1
ATOM 711 C CA . TYR A 1 89 ? 16.762 -2.731 -2.566 1.00 95.31 89 TYR A CA 1
ATOM 712 C C . TYR A 1 89 ? 16.330 -1.334 -3.019 1.00 95.31 89 TYR A C 1
ATOM 714 O O . TYR A 1 89 ? 16.446 -1.018 -4.203 1.00 95.31 89 TYR A O 1
ATOM 722 N N . TYR A 1 90 ? 15.803 -0.513 -2.112 1.00 95.06 90 TYR A N 1
ATOM 723 C CA . TYR A 1 90 ? 15.138 0.744 -2.452 1.00 95.06 90 TYR A CA 1
ATOM 724 C C . TYR A 1 90 ? 16.068 1.961 -2.410 1.00 95.06 90 TYR A C 1
ATOM 726 O O . TYR A 1 90 ? 15.593 3.078 -2.619 1.00 95.06 90 TYR A O 1
ATOM 734 N N . ASP A 1 91 ? 17.372 1.758 -2.190 1.00 90.94 91 ASP A N 1
ATOM 735 C CA . ASP A 1 91 ? 18.330 2.830 -1.903 1.00 90.94 91 ASP A CA 1
ATOM 736 C C . ASP A 1 91 ? 17.756 3.728 -0.771 1.00 90.94 91 ASP A C 1
ATOM 738 O O . ASP A 1 91 ? 17.373 3.206 0.272 1.00 90.94 91 ASP A O 1
ATOM 742 N N . ASP A 1 92 ? 17.613 5.041 -0.969 1.00 92.12 92 ASP A N 1
ATOM 743 C CA . ASP A 1 92 ? 16.989 5.962 0.004 1.00 92.12 92 ASP A CA 1
ATOM 744 C C . ASP A 1 92 ? 15.479 6.193 -0.262 1.00 92.12 92 ASP A C 1
ATOM 746 O O . ASP A 1 92 ? 14.957 7.289 -0.055 1.00 92.12 92 ASP A O 1
ATOM 750 N N . TYR A 1 93 ? 14.774 5.190 -0.799 1.00 94.69 93 TYR A N 1
ATOM 751 C CA . TYR A 1 93 ? 13.342 5.239 -1.145 1.00 94.69 93 TYR A CA 1
ATOM 752 C C . TYR A 1 93 ? 12.913 6.451 -2.010 1.00 94.69 93 TYR A C 1
ATOM 754 O O . TYR A 1 93 ? 11.922 7.125 -1.712 1.00 94.69 93 TYR A O 1
ATOM 762 N N . PRO A 1 94 ? 13.569 6.728 -3.154 1.00 94.19 94 PRO A N 1
ATOM 763 C CA . PRO A 1 94 ? 13.331 7.947 -3.937 1.00 94.19 94 PRO A CA 1
ATOM 764 C C . PRO A 1 94 ? 11.951 8.013 -4.621 1.00 94.19 94 PRO A C 1
ATOM 766 O O . PRO A 1 94 ? 11.658 8.981 -5.319 1.00 94.19 94 PRO A O 1
ATOM 769 N N . GLN A 1 95 ? 11.142 6.956 -4.511 1.00 95.88 95 GLN A N 1
ATOM 770 C CA . GLN A 1 95 ? 9.861 6.783 -5.199 1.00 95.88 95 GLN A CA 1
ATOM 771 C C . GLN A 1 95 ? 8.750 6.277 -4.260 1.00 95.88 95 GLN A C 1
ATOM 773 O O . GLN A 1 95 ? 7.747 5.736 -4.729 1.00 95.88 95 GLN A O 1
ATOM 778 N N . ILE A 1 96 ? 8.906 6.459 -2.943 1.00 93.12 96 ILE A N 1
ATOM 779 C CA . ILE A 1 96 ? 7.955 5.954 -1.941 1.00 93.12 96 ILE A CA 1
ATOM 780 C C . ILE A 1 96 ? 6.525 6.463 -2.160 1.00 93.12 96 ILE A C 1
ATOM 782 O O . ILE A 1 96 ? 5.578 5.678 -2.146 1.00 93.12 96 ILE A O 1
ATOM 786 N N . ASP A 1 97 ? 6.376 7.741 -2.516 1.00 89.00 97 ASP A N 1
ATOM 787 C CA . ASP A 1 97 ? 5.079 8.364 -2.819 1.00 89.00 97 ASP A CA 1
ATOM 788 C C . ASP A 1 97 ? 4.398 7.781 -4.070 1.00 89.00 97 ASP A C 1
ATOM 790 O O . ASP A 1 97 ? 3.191 7.925 -4.254 1.00 89.00 97 ASP A O 1
ATOM 794 N N . ASN A 1 98 ? 5.158 7.089 -4.924 1.00 91.88 98 ASN A N 1
ATOM 795 C CA . ASN A 1 98 ? 4.670 6.434 -6.137 1.00 91.88 98 ASN A CA 1
ATOM 796 C C . ASN A 1 98 ? 4.440 4.925 -5.943 1.00 91.88 98 ASN A C 1
ATOM 798 O O . ASN A 1 98 ? 4.324 4.182 -6.917 1.00 91.88 98 ASN A O 1
ATOM 802 N N . GLY A 1 99 ? 4.360 4.457 -4.693 1.00 93.00 99 GLY A N 1
ATOM 803 C CA . GLY A 1 99 ? 4.058 3.060 -4.386 1.00 93.00 99 GLY A CA 1
ATOM 804 C C . GLY A 1 99 ? 5.237 2.109 -4.570 1.00 93.00 99 GLY A C 1
ATOM 805 O O . GLY A 1 99 ? 5.032 0.938 -4.889 1.00 93.00 99 GLY A O 1
ATOM 806 N N . VAL A 1 100 ? 6.461 2.613 -4.406 1.00 96.75 100 VAL A N 1
ATOM 807 C CA . VAL A 1 100 ? 7.701 1.832 -4.460 1.00 96.75 100 VAL A CA 1
ATOM 808 C C . VAL A 1 100 ? 8.3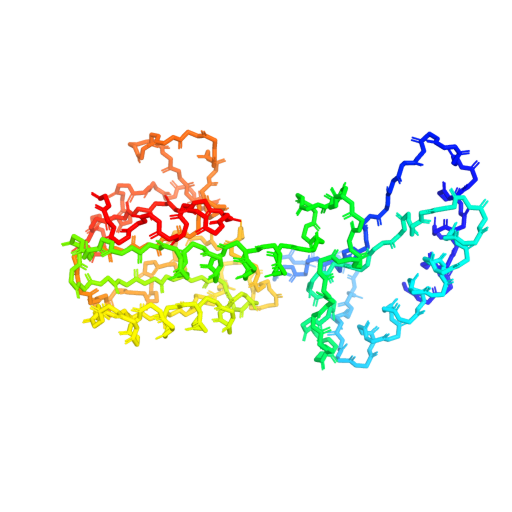07 1.767 -3.057 1.00 96.75 100 VAL A C 1
ATOM 810 O O . VAL A 1 100 ? 8.822 2.765 -2.561 1.00 96.75 100 VAL A O 1
ATOM 813 N N . GLY A 1 101 ? 8.272 0.594 -2.430 1.00 96.44 101 GLY A N 1
ATOM 814 C CA . GLY A 1 101 ? 8.873 0.341 -1.121 1.00 96.44 101 GLY A CA 1
ATOM 815 C C . GLY A 1 101 ? 7.985 0.657 0.083 1.00 96.44 101 GLY A C 1
ATOM 816 O O . GLY A 1 101 ? 8.441 0.492 1.212 1.00 96.44 101 GLY A O 1
ATOM 817 N N . LEU A 1 102 ? 6.718 1.039 -0.124 1.00 94.56 102 LEU A N 1
ATOM 818 C CA . LEU A 1 102 ? 5.759 1.296 0.961 1.00 94.56 102 LEU A CA 1
ATOM 819 C C . LEU A 1 102 ? 5.549 0.062 1.840 1.00 94.56 102 LEU A C 1
ATOM 821 O O . LEU A 1 102 ? 5.436 0.180 3.056 1.00 94.56 102 LEU A O 1
ATOM 825 N N . TRP A 1 103 ? 5.484 -1.124 1.232 1.00 95.69 103 TRP A N 1
ATOM 826 C CA . TRP A 1 103 ? 5.295 -2.379 1.950 1.00 95.69 103 TRP A CA 1
ATOM 827 C C . TRP A 1 103 ? 6.450 -2.653 2.907 1.00 95.69 103 TRP A C 1
ATOM 829 O O . TRP A 1 103 ? 6.226 -2.963 4.076 1.00 95.69 103 TRP A O 1
ATOM 839 N N . THR A 1 104 ? 7.680 -2.557 2.403 1.00 97.12 104 THR A N 1
ATOM 840 C CA . THR A 1 104 ? 8.893 -2.858 3.167 1.00 97.12 104 THR A CA 1
ATOM 841 C C . THR A 1 104 ? 9.126 -1.812 4.252 1.00 97.12 104 THR A C 1
ATOM 843 O O . THR A 1 104 ? 9.279 -2.196 5.407 1.00 97.12 104 THR A O 1
ATOM 846 N N . SER A 1 105 ? 9.036 -0.516 3.925 1.00 95.94 105 SER A N 1
ATOM 847 C CA . SER A 1 105 ? 9.178 0.571 4.909 1.00 95.94 105 SER A CA 1
ATOM 848 C C . SER A 1 105 ? 8.146 0.446 6.034 1.00 95.94 105 SER A C 1
ATOM 850 O O . SER A 1 105 ? 8.533 0.372 7.199 1.00 95.94 105 SER A O 1
ATOM 852 N N . LEU A 1 106 ? 6.852 0.291 5.717 1.00 95.06 106 LEU A N 1
ATOM 853 C CA . LEU A 1 106 ? 5.811 0.147 6.742 1.00 95.06 106 LEU A CA 1
ATOM 854 C C . LEU A 1 106 ? 6.053 -1.074 7.637 1.00 95.06 106 LEU A C 1
ATOM 856 O O . LEU A 1 106 ? 5.887 -0.996 8.855 1.00 95.06 106 LEU A O 1
ATOM 860 N N . ARG A 1 107 ? 6.418 -2.211 7.034 1.00 95.62 107 ARG A N 1
ATOM 861 C CA . ARG A 1 107 ? 6.666 -3.451 7.767 1.00 95.62 107 ARG A CA 1
ATOM 862 C C . ARG A 1 107 ? 7.829 -3.290 8.742 1.00 95.62 107 ARG A C 1
ATOM 864 O O . ARG A 1 107 ? 7.682 -3.626 9.916 1.00 95.62 107 ARG A O 1
ATOM 871 N N . ASP A 1 108 ? 8.961 -2.792 8.263 1.00 95.62 108 ASP A N 1
ATOM 872 C CA . ASP A 1 108 ? 10.189 -2.718 9.050 1.00 95.62 108 ASP A CA 1
ATOM 873 C C . ASP A 1 108 ? 10.076 -1.660 10.156 1.00 95.62 108 ASP A C 1
ATOM 875 O O . ASP A 1 108 ? 10.404 -1.948 11.310 1.00 95.62 108 ASP A O 1
ATOM 879 N N . GLU A 1 109 ? 9.497 -0.492 9.857 1.00 94.38 109 GLU A N 1
ATOM 880 C CA . GLU A 1 109 ? 9.195 0.540 10.857 1.00 94.38 109 GLU A CA 1
ATOM 881 C C . GLU A 1 109 ? 8.249 0.013 11.944 1.00 94.38 109 GLU A C 1
ATOM 883 O O . GLU A 1 109 ? 8.502 0.195 13.135 1.00 94.38 109 GLU A O 1
ATOM 888 N N . PHE A 1 110 ? 7.176 -0.689 11.562 1.00 94.12 110 PHE A N 1
ATOM 889 C CA . PHE A 1 110 ? 6.229 -1.231 12.533 1.00 94.12 110 PHE A CA 1
ATOM 890 C C . PHE A 1 110 ? 6.875 -2.274 13.445 1.00 94.12 110 PHE A C 1
ATOM 892 O O . PHE A 1 110 ? 6.679 -2.234 14.658 1.00 94.12 110 PHE A O 1
ATOM 899 N N . PHE A 1 111 ? 7.645 -3.219 12.894 1.00 94.50 111 PHE A N 1
ATOM 900 C CA . PHE A 1 111 ? 8.304 -4.242 13.710 1.00 94.50 111 PHE A CA 1
ATOM 901 C C . PHE A 1 111 ? 9.415 -3.663 14.586 1.00 94.50 111 PHE A C 1
ATOM 903 O O . PHE A 1 111 ? 9.630 -4.160 15.696 1.00 94.50 111 PHE A O 1
ATOM 910 N N . TYR A 1 112 ? 10.084 -2.600 14.135 1.00 93.94 112 TYR A N 1
ATOM 911 C CA . TYR A 1 112 ? 11.004 -1.845 14.973 1.00 93.94 112 TYR A CA 1
ATOM 912 C C . TYR A 1 112 ? 10.277 -1.240 16.181 1.00 93.94 112 TYR A C 1
ATOM 914 O O . TYR A 1 112 ? 10.645 -1.551 17.317 1.00 93.94 112 TYR A O 1
ATOM 922 N N . GLU A 1 113 ? 9.199 -0.481 15.962 1.00 91.69 113 GLU A N 1
ATOM 923 C CA . GLU A 1 113 ? 8.397 0.129 17.035 1.00 91.69 113 GLU A CA 1
ATOM 924 C C . GLU A 1 113 ? 7.788 -0.920 17.972 1.00 91.69 113 GLU A C 1
ATOM 926 O O . GLU A 1 113 ? 7.879 -0.821 19.202 1.00 91.69 113 GLU A O 1
ATOM 931 N N . LEU A 1 114 ? 7.263 -2.004 17.393 1.00 90.44 114 LEU A N 1
ATOM 932 C CA . LEU A 1 114 ? 6.769 -3.152 18.135 1.00 90.44 114 LEU A CA 1
ATOM 933 C C . LEU A 1 114 ? 7.869 -3.765 18.999 1.00 90.44 114 LEU A C 1
ATOM 935 O O . LEU A 1 114 ? 7.555 -4.244 20.077 1.00 90.44 114 LEU A O 1
ATOM 939 N N . SER A 1 115 ? 9.140 -3.764 18.590 1.00 92.69 115 SER A N 1
ATOM 940 C CA . SER A 1 115 ? 10.231 -4.338 19.389 1.00 92.69 115 SER A CA 1
ATOM 941 C C . SER A 1 115 ? 10.616 -3.471 20.591 1.00 92.69 115 SER A C 1
ATOM 943 O O . SER A 1 115 ? 10.879 -4.015 21.665 1.00 92.69 115 SER A O 1
ATOM 945 N N . VAL A 1 116 ? 10.578 -2.141 20.448 1.00 91.56 116 VAL A N 1
ATOM 946 C CA . VAL A 1 116 ? 11.069 -1.193 21.465 1.00 91.56 116 VAL A CA 1
ATOM 947 C C . VAL A 1 116 ? 9.981 -0.670 22.403 1.00 91.56 116 VAL A C 1
ATOM 949 O O . VAL A 1 116 ? 10.288 -0.203 23.499 1.00 91.56 116 VAL A O 1
ATOM 952 N N . CYS A 1 117 ? 8.705 -0.746 22.020 1.00 85.31 117 CYS A N 1
ATOM 953 C CA . CYS A 1 117 ? 7.626 -0.243 22.860 1.00 85.31 117 CYS A CA 1
ATOM 954 C C . CYS A 1 117 ? 7.288 -1.204 24.013 1.00 85.31 117 CYS A C 1
ATOM 956 O O . CYS A 1 117 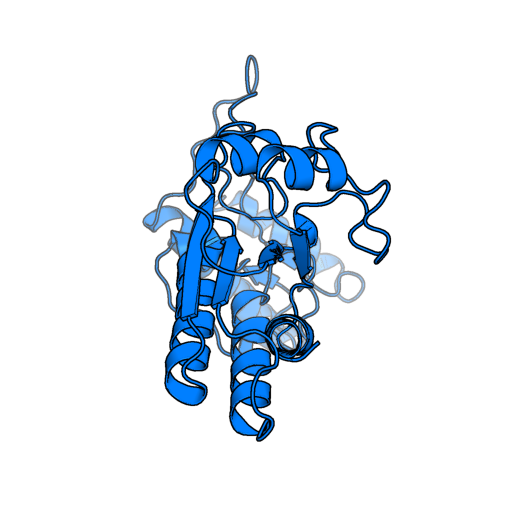? 6.858 -2.347 23.817 1.00 85.31 117 CYS A O 1
ATOM 958 N N . GLU A 1 118 ? 7.411 -0.705 25.242 1.00 83.25 118 GLU A N 1
ATOM 959 C CA . GLU A 1 118 ? 7.043 -1.419 26.474 1.00 83.25 118 GLU A CA 1
ATOM 960 C C . GLU A 1 118 ? 5.711 -0.942 27.076 1.00 83.25 118 GLU A C 1
ATOM 962 O O . GLU A 1 118 ? 5.226 -1.504 28.059 1.00 83.25 118 GLU A O 1
ATOM 967 N N . LYS A 1 119 ? 5.101 0.107 26.511 1.00 80.75 119 LYS A N 1
ATOM 968 C CA . LYS A 1 119 ? 3.857 0.676 27.040 1.00 80.75 119 LYS A CA 1
ATOM 969 C C . LYS A 1 119 ? 2.686 -0.266 26.784 1.00 80.75 119 LYS A C 1
ATOM 971 O O . LYS A 1 119 ? 2.542 -0.807 25.690 1.00 80.75 119 LYS A O 1
ATOM 976 N N . ALA A 1 120 ? 1.804 -0.388 27.773 1.00 76.50 120 ALA A N 1
ATOM 977 C CA . ALA A 1 120 ? 0.518 -1.037 27.572 1.00 76.50 120 ALA A CA 1
ATOM 978 C C . ALA A 1 120 ? -0.365 -0.196 26.625 1.00 76.50 120 ALA A C 1
ATOM 980 O O . ALA A 1 120 ? -0.317 1.034 26.703 1.00 76.50 120 ALA A O 1
ATOM 981 N N . PRO A 1 121 ? -1.163 -0.842 25.761 1.00 82.44 121 PRO A N 1
ATOM 982 C CA . PRO A 1 121 ? -2.101 -0.168 24.870 1.00 82.44 121 PRO A CA 1
ATOM 983 C C . PRO A 1 121 ? -3.226 0.507 25.669 1.00 82.44 121 PRO A C 1
ATOM 985 O O . PRO A 1 121 ? -3.684 -0.009 26.695 1.00 82.44 121 PRO A O 1
ATOM 988 N N . THR A 1 122 ? -3.685 1.652 25.175 1.00 81.75 122 THR A N 1
ATOM 989 C CA . THR A 1 122 ? -4.806 2.426 25.729 1.00 81.75 122 THR A CA 1
ATOM 990 C C . THR A 1 122 ? -6.140 1.852 25.259 1.00 81.75 122 THR A C 1
ATOM 992 O O . THR A 1 122 ? -7.055 1.670 26.066 1.00 81.75 122 THR A O 1
ATOM 995 N N . HIS A 1 123 ? -6.230 1.495 23.975 1.00 81.38 123 HIS A N 1
ATOM 996 C CA . HIS A 1 123 ? -7.416 0.878 23.388 1.00 81.38 123 HIS A CA 1
ATOM 997 C C . HIS A 1 123 ? -7.336 -0.646 23.443 1.00 81.38 123 HIS A C 1
ATOM 999 O O . HIS A 1 123 ? -6.334 -1.251 23.066 1.00 81.38 123 HIS A O 1
ATOM 1005 N N . LYS A 1 124 ? -8.415 -1.284 23.907 1.00 81.88 124 LYS A N 1
ATOM 1006 C CA . LYS A 1 124 ? -8.458 -2.747 24.081 1.00 81.88 124 LYS A CA 1
ATOM 1007 C C . LYS A 1 124 ? -9.072 -3.491 22.904 1.00 81.88 124 LYS A C 1
ATOM 1009 O O . LYS A 1 124 ? -8.848 -4.693 22.789 1.00 81.88 124 LYS A O 1
ATOM 1014 N N . SER A 1 125 ? -9.853 -2.804 22.072 1.00 90.50 125 SER A N 1
ATOM 1015 C CA . SER A 1 125 ? -10.481 -3.383 20.887 1.00 90.50 125 SER A CA 1
ATOM 1016 C C . SER A 1 125 ? -10.621 -2.333 19.788 1.00 90.50 125 SER A C 1
ATOM 1018 O O . SER A 1 125 ? -11.183 -1.260 20.029 1.00 90.50 125 SER A O 1
ATOM 1020 N N . VAL A 1 126 ? -10.111 -2.632 18.594 1.00 92.81 126 VAL A N 1
ATOM 1021 C CA . VAL A 1 126 ? -10.154 -1.745 17.423 1.00 92.81 126 VAL A CA 1
ATOM 1022 C C . VAL A 1 126 ? -10.444 -2.540 16.152 1.00 92.81 126 VAL A C 1
ATOM 1024 O O . VAL A 1 126 ? -10.060 -3.702 16.019 1.00 92.81 126 VAL A O 1
ATOM 1027 N N . THR A 1 127 ? -11.098 -1.897 15.188 1.00 95.81 127 THR A N 1
ATOM 1028 C CA . THR A 1 127 ? -11.214 -2.414 13.822 1.00 95.81 127 THR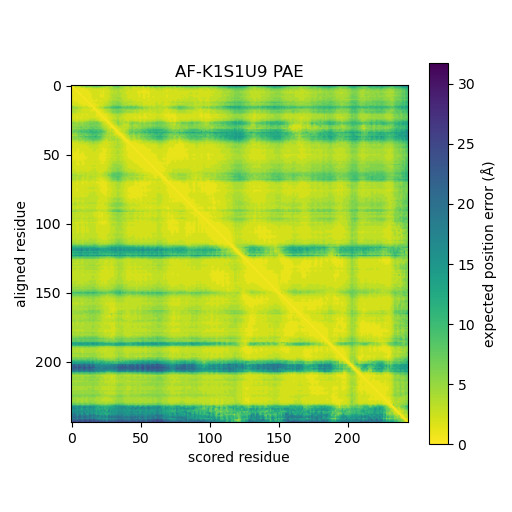 A CA 1
ATOM 1029 C C . THR A 1 127 ? -10.272 -1.642 12.916 1.00 95.81 127 THR A C 1
ATOM 1031 O O . THR A 1 127 ? -10.297 -0.416 12.914 1.00 95.81 127 THR A O 1
ATOM 1034 N N . VAL A 1 128 ? -9.486 -2.341 12.104 1.00 95.94 128 VAL A N 1
ATOM 1035 C CA . VAL A 1 128 ? -8.614 -1.751 11.091 1.00 95.94 128 VAL A CA 1
ATOM 1036 C C . VAL A 1 128 ? -9.042 -2.222 9.715 1.00 95.94 128 VAL A C 1
ATOM 1038 O O . VAL A 1 128 ? -9.239 -3.417 9.490 1.00 95.94 128 VAL A O 1
ATOM 1041 N N . ILE A 1 129 ? -9.192 -1.284 8.787 1.00 97.19 129 ILE A N 1
ATOM 1042 C CA . ILE A 1 129 ? -9.525 -1.596 7.397 1.00 97.19 129 ILE A CA 1
ATOM 1043 C C . ILE A 1 129 ? -8.401 -1.180 6.463 1.00 97.19 129 ILE A C 1
ATOM 1045 O O . ILE A 1 129 ? -7.599 -0.312 6.786 1.00 97.19 129 ILE A O 1
ATOM 1049 N N . THR A 1 130 ? -8.332 -1.791 5.285 1.00 97.69 130 THR A N 1
ATOM 1050 C CA . THR A 1 130 ? -7.429 -1.359 4.212 1.00 97.69 130 THR A CA 1
ATOM 1051 C C . THR A 1 130 ? -7.924 -1.839 2.843 1.00 97.69 130 THR A C 1
ATOM 1053 O O . THR A 1 130 ? -8.935 -2.538 2.741 1.00 97.69 130 THR A O 1
ATOM 1056 N N . GLY A 1 131 ? -7.218 -1.471 1.774 1.00 96.94 131 GLY A N 1
ATOM 1057 C CA . GLY A 1 131 ? -7.441 -2.012 0.433 1.00 96.94 131 GLY A CA 1
ATOM 1058 C C . GLY A 1 131 ? -6.958 -3.457 0.296 1.00 96.94 131 GLY A C 1
ATOM 1059 O O . GLY A 1 131 ? -6.103 -3.930 1.045 1.00 96.94 131 GLY A O 1
ATOM 1060 N N . VAL A 1 132 ? -7.484 -4.164 -0.704 1.00 97.31 132 VAL A N 1
ATOM 1061 C CA . VAL A 1 132 ? -7.162 -5.577 -0.971 1.00 97.31 132 VAL A CA 1
ATOM 1062 C C . VAL A 1 132 ? -5.659 -5.833 -1.085 1.00 97.31 132 VAL A C 1
ATOM 1064 O O . VAL A 1 132 ? -5.194 -6.850 -0.576 1.00 97.31 132 VAL A O 1
ATOM 1067 N N . ALA A 1 133 ? -4.910 -4.926 -1.722 1.00 94.94 133 ALA A N 1
ATOM 1068 C CA . ALA A 1 133 ? -3.477 -5.098 -1.947 1.00 94.94 133 ALA A CA 1
ATOM 1069 C C . ALA A 1 133 ? -2.699 -5.166 -0.628 1.00 94.94 133 ALA A C 1
ATOM 1071 O O . ALA A 1 133 ? -1.923 -6.092 -0.433 1.00 94.94 133 ALA A O 1
ATOM 1072 N N . ALA A 1 134 ? -2.948 -4.225 0.287 1.00 95.56 134 ALA A N 1
ATOM 1073 C CA . ALA A 1 134 ? -2.215 -4.107 1.546 1.00 95.56 134 ALA A CA 1
ATOM 1074 C C . ALA A 1 134 ? -2.747 -5.029 2.657 1.00 95.56 134 ALA A C 1
ATOM 1076 O O . ALA A 1 134 ? -2.077 -5.207 3.669 1.00 95.56 134 ALA A O 1
ATOM 1077 N N . TYR A 1 135 ? -3.929 -5.635 2.487 1.00 97.69 135 TYR A N 1
ATOM 1078 C CA . TYR A 1 135 ? -4.556 -6.475 3.513 1.00 97.69 135 TYR A CA 1
ATOM 1079 C C . TYR A 1 135 ? -3.643 -7.547 4.128 1.00 97.69 135 TYR A C 1
ATOM 1081 O O . TYR A 1 135 ? -3.653 -7.657 5.353 1.00 97.69 135 TYR A O 1
ATOM 1089 N N . PRO A 1 136 ? -2.845 -8.319 3.360 1.00 97.38 136 PRO A N 1
ATOM 1090 C CA . PRO A 1 136 ? -1.984 -9.334 3.960 1.00 97.38 136 PRO A CA 1
ATOM 1091 C C . PRO A 1 136 ? -0.940 -8.736 4.911 1.00 97.38 136 PRO A C 1
ATOM 1093 O O . PRO A 1 136 ? -0.752 -9.281 5.994 1.00 97.38 136 PRO A O 1
ATOM 1096 N N . LEU A 1 137 ? -0.330 -7.597 4.551 1.00 96.75 137 LEU A N 1
ATOM 1097 C CA . LEU A 1 137 ? 0.609 -6.885 5.424 1.00 96.75 137 LEU A CA 1
ATOM 1098 C C . LEU A 1 137 ? -0.098 -6.363 6.667 1.00 96.75 137 LEU A C 1
ATOM 1100 O O . LEU A 1 137 ? 0.288 -6.674 7.781 1.00 96.75 137 LEU A O 1
ATOM 1104 N N . ILE A 1 138 ? -1.170 -5.597 6.478 1.00 96.38 138 ILE A N 1
ATOM 1105 C CA . ILE A 1 138 ? -1.930 -4.990 7.575 1.00 96.38 138 ILE A CA 1
ATOM 1106 C C . ILE A 1 138 ? -2.397 -6.058 8.569 1.00 96.38 138 ILE A C 1
ATOM 1108 O O . ILE A 1 138 ? -2.305 -5.854 9.777 1.00 96.38 138 ILE A O 1
ATOM 1112 N N . LYS A 1 139 ? -2.819 -7.225 8.075 1.00 97.25 139 LYS A N 1
ATOM 1113 C CA . LYS A 1 139 ? -3.159 -8.364 8.922 1.00 97.25 139 LYS A CA 1
ATOM 1114 C C . LYS A 1 139 ? -1.951 -8.922 9.684 1.00 97.25 139 LYS A C 1
ATOM 1116 O O . LYS A 1 139 ? -2.090 -9.157 10.878 1.00 97.25 139 LYS A O 1
ATOM 1121 N N . GLU A 1 140 ? -0.793 -9.092 9.044 1.00 97.25 140 GLU A N 1
ATOM 1122 C CA . GLU A 1 140 ? 0.456 -9.496 9.719 1.00 97.25 140 GLU A CA 1
ATOM 1123 C C . GLU A 1 140 ? 0.795 -8.545 10.880 1.00 97.25 140 GLU A C 1
ATOM 1125 O O . GLU A 1 140 ? 1.053 -9.000 11.994 1.00 97.25 140 GLU A O 1
ATOM 1130 N N . LEU A 1 141 ? 0.734 -7.230 10.644 1.00 95.19 141 LEU A N 1
ATOM 1131 C CA . LEU A 1 141 ? 1.053 -6.220 11.659 1.00 95.19 141 LEU A CA 1
ATOM 1132 C C . LEU A 1 141 ? 0.052 -6.251 12.828 1.00 95.19 141 LEU A C 1
ATOM 1134 O O . LEU A 1 141 ? 0.446 -6.248 13.996 1.00 95.19 141 LEU A O 1
ATOM 1138 N N . CYS A 1 142 ? -1.248 -6.319 12.527 1.00 94.06 142 CYS A N 1
ATOM 1139 C CA . CYS A 1 142 ? -2.303 -6.405 13.538 1.00 94.06 142 CYS A CA 1
ATOM 1140 C C . CYS A 1 142 ? -2.217 -7.694 14.370 1.00 94.06 142 CYS A C 1
ATOM 1142 O O . CYS A 1 142 ? -2.362 -7.636 15.592 1.00 94.06 142 CYS A O 1
ATOM 1144 N N . ASP A 1 143 ? -1.943 -8.839 13.737 1.00 95.69 143 ASP A N 1
ATOM 1145 C CA . ASP A 1 143 ? -1.776 -10.121 14.429 1.00 95.69 143 ASP A CA 1
ATOM 1146 C C . ASP A 1 143 ? -0.555 -10.080 15.371 1.00 95.69 143 ASP A C 1
ATOM 1148 O O . ASP A 1 143 ? -0.642 -10.533 16.512 1.00 95.69 143 ASP A O 1
ATOM 1152 N N . ALA A 1 144 ? 0.555 -9.464 14.946 1.00 94.06 144 ALA A N 1
ATOM 1153 C CA . ALA A 1 144 ? 1.747 -9.300 15.782 1.00 94.06 144 ALA A CA 1
ATOM 1154 C C . ALA A 1 144 ? 1.498 -8.387 17.000 1.00 94.06 144 ALA A C 1
ATOM 1156 O O . ALA A 1 144 ? 1.958 -8.675 18.109 1.00 94.06 144 ALA A O 1
ATOM 1157 N N . ALA A 1 145 ? 0.734 -7.303 16.831 1.00 90.81 145 ALA A N 1
ATOM 1158 C CA . ALA A 1 145 ? 0.344 -6.451 17.954 1.00 90.81 145 ALA A CA 1
ATOM 1159 C C . ALA A 1 145 ? -0.631 -7.156 18.912 1.00 90.81 145 ALA A C 1
ATOM 1161 O O . ALA A 1 145 ? -0.493 -7.014 20.131 1.00 90.81 145 ALA A O 1
ATOM 1162 N N . HIS A 1 146 ? -1.569 -7.955 18.388 1.00 91.94 146 HIS A N 1
ATOM 1163 C CA . HIS A 1 146 ? -2.428 -8.821 19.198 1.00 91.94 146 HIS A CA 1
ATOM 1164 C C . HIS A 1 146 ? -1.600 -9.804 20.032 1.00 91.94 146 HIS A C 1
ATOM 1166 O O . HIS A 1 146 ? -1.814 -9.906 21.238 1.00 91.94 146 HIS A O 1
ATOM 1172 N N . GLU A 1 147 ? -0.623 -10.479 19.423 1.00 93.56 147 GLU A N 1
ATOM 1173 C CA . GLU A 1 147 ? 0.243 -11.437 20.116 1.00 93.56 147 GLU A CA 1
ATOM 1174 C C . GLU A 1 147 ? 1.058 -10.774 21.235 1.00 93.56 147 GLU A C 1
ATOM 1176 O O . GLU A 1 147 ? 1.134 -11.308 22.344 1.00 93.56 147 GLU A O 1
ATOM 1181 N N . LYS A 1 148 ? 1.629 -9.589 20.980 1.00 90.81 148 LYS A N 1
ATOM 1182 C CA . LYS A 1 148 ? 2.460 -8.898 21.973 1.00 90.81 148 LYS A CA 1
ATOM 1183 C C . LYS A 1 148 ? 1.649 -8.274 23.113 1.00 90.81 148 LYS A C 1
ATOM 1185 O O . LYS A 1 148 ? 2.083 -8.335 24.264 1.00 90.81 148 LYS A O 1
ATOM 1190 N N . TYR A 1 149 ? 0.509 -7.648 22.817 1.00 89.31 149 TYR A N 1
ATOM 1191 C CA . TYR A 1 149 ? -0.206 -6.800 23.784 1.00 89.31 149 TYR A CA 1
ATOM 1192 C C . TYR A 1 149 ? -1.591 -7.309 24.197 1.00 89.31 149 TYR A C 1
ATOM 1194 O O . TYR A 1 149 ? -2.197 -6.736 25.104 1.00 89.31 149 TYR A O 1
ATOM 1202 N N . GLY A 1 150 ? -2.112 -8.363 23.566 1.00 89.69 150 GLY A N 1
ATOM 1203 C CA . GLY A 1 150 ? -3.437 -8.914 23.866 1.00 89.69 150 GLY A CA 1
ATOM 1204 C C . GLY A 1 150 ? -4.604 -7.999 23.477 1.00 89.69 150 GLY A C 1
ATOM 1205 O O . GLY A 1 150 ? -5.689 -8.118 24.045 1.00 89.69 150 GLY A O 1
ATOM 1206 N N . ILE A 1 151 ? -4.385 -7.071 22.544 1.00 88.69 151 ILE A N 1
ATOM 1207 C CA . ILE A 1 151 ? -5.414 -6.173 22.000 1.00 88.69 151 ILE A CA 1
ATOM 1208 C C . ILE A 1 151 ? -6.329 -6.912 21.028 1.00 88.69 151 ILE A C 1
ATOM 1210 O O . ILE A 1 151 ? -5.852 -7.648 20.177 1.00 88.69 151 ILE A O 1
ATOM 1214 N N . ASP A 1 152 ? -7.641 -6.723 21.108 1.00 90.56 152 ASP A N 1
ATOM 1215 C CA . ASP A 1 152 ? -8.577 -7.312 20.146 1.00 90.56 152 ASP A CA 1
ATOM 1216 C C . ASP A 1 152 ? -8.585 -6.496 18.846 1.00 90.56 152 ASP A C 1
ATOM 1218 O O . ASP A 1 152 ? -9.103 -5.381 18.806 1.00 90.56 152 ASP A O 1
ATOM 1222 N N . VAL A 1 153 ? -7.979 -7.025 17.782 1.00 92.25 153 VAL A N 1
ATOM 1223 C CA . VAL A 1 153 ? -7.871 -6.322 16.498 1.00 92.25 153 VAL A CA 1
ATOM 1224 C C . VAL A 1 153 ? -8.656 -7.062 15.428 1.00 92.25 153 VAL A C 1
ATOM 1226 O O . VAL A 1 153 ? -8.286 -8.155 15.002 1.00 92.25 153 VAL A O 1
ATOM 1229 N N . GLN A 1 154 ? -9.738 -6.447 14.955 1.00 95.25 154 GLN A N 1
ATOM 1230 C CA . GLN A 1 154 ? -10.432 -6.909 13.759 1.00 95.25 154 GLN A CA 1
ATOM 1231 C C . GLN A 1 154 ? -9.786 -6.272 12.529 1.00 95.25 154 GLN A C 1
ATOM 1233 O O . GLN A 1 154 ? -9.886 -5.064 12.347 1.00 95.25 154 GLN A O 1
ATOM 1238 N N . THR A 1 155 ? -9.191 -7.072 11.646 1.00 96.44 155 THR A N 1
ATOM 1239 C CA . THR A 1 155 ? -8.641 -6.578 10.374 1.00 96.44 155 THR A CA 1
ATOM 1240 C C . THR A 1 155 ? -9.522 -6.993 9.201 1.00 96.44 155 THR A C 1
ATOM 1242 O O . THR A 1 155 ? -9.704 -8.187 8.953 1.00 96.44 155 THR A O 1
ATOM 1245 N N . GLU A 1 156 ? -10.013 -6.026 8.428 1.00 98.00 156 GLU A N 1
ATOM 1246 C CA . GLU A 1 156 ? -10.850 -6.264 7.244 1.00 98.00 156 GLU A CA 1
ATOM 1247 C C . GLU A 1 156 ? -10.267 -5.597 5.992 1.00 98.00 156 GLU A C 1
ATOM 1249 O O . GLU A 1 156 ? -9.573 -4.583 6.052 1.00 98.00 156 GLU A O 1
ATOM 1254 N N . LYS A 1 157 ? -10.575 -6.159 4.822 1.00 97.94 157 LYS A N 1
ATOM 1255 C CA . LYS A 1 157 ? -10.303 -5.514 3.532 1.00 97.94 157 LYS A CA 1
ATOM 1256 C C . LYS A 1 157 ? -11.584 -4.949 2.945 1.00 97.94 157 LYS A C 1
ATOM 1258 O O . LYS A 1 157 ? -12.628 -5.593 3.016 1.00 97.94 157 LYS A O 1
ATOM 1263 N N . ILE A 1 158 ? -11.476 -3.795 2.301 1.00 98.44 158 ILE A N 1
ATOM 1264 C CA . ILE A 1 158 ? -12.561 -3.185 1.535 1.00 98.44 158 ILE A CA 1
ATOM 1265 C C . ILE A 1 158 ? -12.319 -3.458 0.052 1.00 98.44 158 ILE A C 1
ATOM 1267 O O . ILE A 1 158 ? -11.231 -3.214 -0.476 1.00 98.44 158 ILE A O 1
ATOM 1271 N N . ILE A 1 159 ? -13.339 -3.988 -0.617 1.00 98.31 159 ILE A N 1
ATOM 1272 C CA . ILE A 1 159 ? -13.362 -4.157 -2.069 1.00 98.31 159 ILE A CA 1
ATOM 1273 C C . ILE A 1 159 ? -13.783 -2.832 -2.705 1.00 98.31 159 ILE A C 1
ATOM 1275 O O . ILE A 1 159 ? -14.757 -2.223 -2.270 1.00 98.31 159 ILE A O 1
ATOM 1279 N N . ASN A 1 160 ? -13.068 -2.375 -3.731 1.00 97.44 160 ASN A N 1
ATOM 1280 C CA . ASN A 1 160 ? -13.421 -1.147 -4.437 1.00 97.44 160 ASN A CA 1
ATOM 1281 C C . ASN A 1 160 ? -14.564 -1.411 -5.430 1.00 97.44 160 ASN A C 1
ATOM 1283 O O . ASN A 1 160 ? -14.324 -1.751 -6.588 1.00 97.44 160 ASN A O 1
ATOM 1287 N N . ASN A 1 161 ? -15.817 -1.269 -5.003 1.00 97.38 161 ASN A N 1
ATOM 1288 C CA . ASN A 1 161 ? -16.962 -1.418 -5.900 1.00 97.38 161 ASN A CA 1
ATOM 1289 C C . ASN A 1 161 ? -17.194 -0.136 -6.701 1.00 97.38 161 ASN A C 1
ATOM 1291 O O . ASN A 1 161 ? -17.702 -0.199 -7.826 1.00 97.38 161 ASN A O 1
ATOM 1295 N N . PHE A 1 162 ? -16.806 1.025 -6.164 1.00 96.00 162 PHE A N 1
ATOM 1296 C CA . PHE A 1 162 ? -17.000 2.317 -6.813 1.00 96.00 162 PHE A CA 1
ATOM 1297 C C . PHE A 1 162 ? -16.203 2.455 -8.114 1.00 96.00 162 PHE A C 1
ATOM 1299 O O . PHE A 1 162 ? -16.801 2.663 -9.169 1.00 96.00 162 PHE A O 1
ATOM 1306 N N . PHE A 1 163 ? -14.879 2.299 -8.076 1.00 94.50 163 PHE A N 1
ATOM 1307 C CA . PHE A 1 163 ? -14.003 2.336 -9.252 1.00 94.50 163 PHE A CA 1
ATOM 1308 C C . PHE A 1 163 ? -13.781 0.959 -9.881 1.00 94.50 163 PHE A C 1
ATOM 1310 O O . PHE A 1 163 ? -13.303 0.904 -11.010 1.00 94.50 163 PHE A O 1
ATOM 1317 N N . GLY A 1 164 ? -14.181 -0.130 -9.223 1.00 94.00 164 GLY A N 1
ATOM 1318 C CA . GLY A 1 164 ? -14.111 -1.498 -9.739 1.00 94.00 164 GLY A CA 1
ATOM 1319 C C . GLY A 1 164 ? -13.027 -2.340 -9.066 1.00 94.00 164 GLY A C 1
ATOM 1320 O O . GLY A 1 164 ? -11.970 -1.837 -8.697 1.00 94.00 164 GLY A O 1
ATOM 1321 N N . GLU A 1 165 ? -13.282 -3.646 -8.950 1.00 93.75 165 GLU A N 1
ATOM 1322 C CA . GLU A 1 165 ? -12.530 -4.560 -8.071 1.00 93.75 165 GLU A CA 1
ATOM 1323 C C . GLU A 1 165 ? -11.048 -4.738 -8.446 1.00 93.75 165 GLU A C 1
ATOM 1325 O O . GLU A 1 165 ? -10.241 -5.159 -7.620 1.00 93.75 165 GLU A O 1
ATOM 1330 N N . ASN A 1 166 ? -10.670 -4.384 -9.679 1.00 88.75 166 ASN A N 1
ATOM 1331 C CA . ASN A 1 166 ? -9.272 -4.374 -10.120 1.00 88.75 166 ASN A CA 1
ATOM 1332 C C . ASN A 1 166 ? -8.442 -3.271 -9.444 1.00 88.75 166 ASN A C 1
ATOM 1334 O O . ASN A 1 166 ? -7.213 -3.331 -9.473 1.00 88.75 166 ASN A O 1
ATOM 1338 N N . ILE A 1 167 ? -9.097 -2.269 -8.853 1.00 92.62 167 ILE A N 1
ATOM 1339 C CA . ILE A 1 167 ? -8.458 -1.223 -8.064 1.00 92.62 167 ILE A CA 1
ATOM 1340 C C . ILE A 1 167 ? -8.327 -1.710 -6.621 1.00 92.62 167 ILE A C 1
ATOM 1342 O O . ILE A 1 167 ? -9.279 -1.695 -5.844 1.00 92.62 167 ILE A O 1
ATOM 1346 N N . THR A 1 168 ? -7.125 -2.146 -6.255 1.00 94.31 168 THR A N 1
ATOM 1347 C CA . THR A 1 168 ? -6.872 -2.824 -4.974 1.00 94.31 168 THR A CA 1
ATOM 1348 C C . THR A 1 168 ? -6.200 -1.947 -3.916 1.00 94.31 168 THR A C 1
ATOM 1350 O O . THR A 1 168 ? -6.020 -2.393 -2.782 1.00 94.31 168 THR A O 1
ATOM 1353 N N . VAL A 1 169 ? -5.802 -0.723 -4.272 1.00 93.62 169 VAL A N 1
ATOM 1354 C CA . VAL A 1 169 ? -5.106 0.216 -3.379 1.00 93.62 169 VAL A CA 1
ATOM 1355 C C . VAL A 1 169 ? -6.076 0.939 -2.443 1.00 93.62 169 VAL A C 1
ATOM 1357 O O . VAL A 1 169 ? -7.207 1.245 -2.821 1.00 93.62 169 VAL A O 1
ATOM 1360 N N . ALA A 1 170 ? -5.621 1.254 -1.227 1.00 94.19 170 ALA A N 1
ATOM 1361 C CA . ALA A 1 170 ? -6.446 1.938 -0.232 1.00 94.19 170 ALA A CA 1
ATOM 1362 C C . ALA A 1 170 ? -6.806 3.375 -0.641 1.00 94.19 170 ALA A C 1
ATOM 1364 O O . ALA A 1 170 ? -7.924 3.811 -0.397 1.00 94.19 170 ALA A O 1
ATOM 1365 N N . GLY A 1 171 ? -5.898 4.091 -1.314 1.00 92.94 171 GLY A N 1
ATOM 1366 C CA . GLY A 1 171 ? -6.099 5.504 -1.663 1.00 92.94 171 GLY A CA 1
ATOM 1367 C C . GLY A 1 171 ? -7.202 5.786 -2.689 1.00 92.94 171 GLY A C 1
ATOM 1368 O O . GLY A 1 171 ? -7.518 6.937 -2.953 1.00 92.94 171 GLY A O 1
ATOM 1369 N N . LEU A 1 172 ? -7.792 4.741 -3.275 1.00 94.69 172 LEU A N 1
ATOM 1370 C CA . LEU A 1 172 ? -8.917 4.855 -4.204 1.00 94.69 172 LEU A CA 1
ATOM 1371 C C . LEU A 1 172 ? -10.215 4.266 -3.637 1.00 94.69 172 LEU A C 1
ATOM 1373 O O . LEU A 1 172 ? -11.200 4.157 -4.364 1.00 94.69 172 LEU A O 1
ATOM 1377 N N . LEU A 1 173 ? -10.229 3.862 -2.365 1.00 97.19 173 LEU A N 1
ATOM 1378 C CA . LEU A 1 173 ? -11.451 3.436 -1.691 1.00 97.19 173 LEU A CA 1
ATOM 1379 C C . LEU A 1 173 ? -12.339 4.640 -1.370 1.00 97.19 173 LEU A C 1
ATOM 1381 O O . LEU A 1 173 ? -11.857 5.721 -1.034 1.00 97.19 173 LEU A O 1
ATOM 1385 N N . THR A 1 174 ? -13.647 4.426 -1.447 1.00 97.75 174 THR A N 1
ATOM 1386 C CA . THR A 1 174 ? -14.649 5.474 -1.228 1.00 97.75 174 THR A CA 1
ATOM 1387 C C . THR A 1 174 ? -15.361 5.336 0.113 1.00 97.75 174 THR A C 1
ATOM 1389 O O . THR A 1 174 ? -15.334 4.273 0.744 1.00 97.75 174 THR A O 1
ATOM 1392 N N . GLY A 1 175 ? -16.039 6.403 0.545 1.00 97.81 175 GLY A N 1
ATOM 1393 C CA . GLY A 1 175 ? -16.892 6.361 1.728 1.00 97.81 175 GLY A CA 1
ATOM 1394 C C . GLY A 1 175 ? -18.054 5.388 1.538 1.00 97.81 175 GLY A C 1
ATOM 1395 O O . GLY A 1 175 ? -18.409 4.670 2.471 1.00 97.81 175 GLY A O 1
ATOM 1396 N N . THR A 1 176 ? -18.598 5.300 0.320 1.00 98.19 176 THR A N 1
ATOM 1397 C CA . THR A 1 176 ? -19.654 4.348 -0.042 1.00 98.19 176 THR A CA 1
ATOM 1398 C C . THR A 1 176 ? -19.178 2.912 0.157 1.00 98.19 176 THR A C 1
ATOM 1400 O O . THR A 1 176 ? -19.829 2.157 0.883 1.00 98.19 176 THR A O 1
ATOM 1403 N N . ASP A 1 177 ? -18.012 2.553 -0.396 1.00 98.31 177 ASP A N 1
ATOM 1404 C CA . ASP A 1 177 ? -17.450 1.203 -0.256 1.00 98.31 177 ASP A CA 1
ATOM 1405 C C . ASP A 1 177 ? -17.246 0.831 1.219 1.00 98.31 177 ASP A C 1
ATOM 1407 O O . ASP A 1 177 ? -17.614 -0.270 1.642 1.00 98.31 177 ASP A O 1
ATOM 1411 N N . LEU A 1 178 ? -16.695 1.763 2.007 1.00 98.31 178 LEU A N 1
ATOM 1412 C CA . LEU A 1 178 ? -16.477 1.593 3.442 1.00 98.31 178 LEU A CA 1
ATOM 1413 C C . LEU A 1 178 ? -17.796 1.353 4.189 1.00 98.31 178 LEU A C 1
ATOM 1415 O O . LEU A 1 178 ? -17.927 0.382 4.937 1.00 98.31 178 LEU A O 1
ATOM 1419 N N . ILE A 1 179 ? -18.780 2.234 3.992 1.00 98.38 179 ILE A N 1
ATOM 1420 C CA . ILE A 1 179 ? -20.054 2.199 4.713 1.00 98.38 179 ILE A CA 1
ATOM 1421 C C . ILE A 1 179 ? -20.828 0.920 4.389 1.00 98.38 179 ILE A C 1
ATOM 1423 O O . ILE A 1 179 ? -21.333 0.266 5.302 1.00 98.38 179 ILE A O 1
ATOM 1427 N N . GLU A 1 180 ? -20.939 0.553 3.114 1.00 98.25 180 GLU A N 1
ATOM 1428 C CA . GLU A 1 180 ? -21.699 -0.627 2.691 1.00 98.25 180 GLU A CA 1
ATOM 1429 C C . GLU A 1 180 ? -21.092 -1.926 3.225 1.00 98.25 180 GLU A C 1
ATOM 1431 O O . GLU A 1 180 ? -21.821 -2.822 3.660 1.00 98.25 180 GLU A O 1
ATOM 1436 N N . GLN A 1 181 ? -19.762 -2.027 3.239 1.00 98.38 181 GLN A N 1
ATOM 1437 C CA . GLN A 1 181 ? -19.082 -3.258 3.631 1.00 98.38 181 GLN A CA 1
ATOM 1438 C C . GLN A 1 181 ? -18.940 -3.412 5.143 1.00 98.38 181 GLN A C 1
ATOM 1440 O O . GLN A 1 181 ? -18.979 -4.551 5.617 1.00 98.38 181 GLN A O 1
ATOM 1445 N N . MET A 1 182 ? -18.836 -2.310 5.894 1.00 98.00 182 MET A N 1
ATOM 1446 C CA . MET A 1 182 ? -18.578 -2.338 7.340 1.00 98.00 182 MET A CA 1
ATOM 1447 C C . MET A 1 182 ? -19.814 -2.122 8.218 1.00 98.00 182 MET A C 1
ATOM 1449 O O . MET A 1 182 ? -19.749 -2.343 9.430 1.00 98.00 182 MET A O 1
ATOM 1453 N N . ARG A 1 183 ? -20.968 -1.751 7.646 1.00 96.31 183 ARG A N 1
ATOM 1454 C CA . ARG A 1 183 ? -22.210 -1.556 8.410 1.00 96.31 183 ARG A CA 1
ATOM 1455 C C . ARG A 1 183 ? -22.567 -2.796 9.237 1.00 96.31 183 ARG A C 1
ATOM 1457 O O . ARG A 1 183 ? -22.810 -3.873 8.698 1.00 96.31 183 ARG A O 1
ATOM 1464 N N . GLY A 1 184 ? -22.634 -2.619 10.558 1.00 94.25 184 GLY A N 1
ATOM 1465 C CA . GLY A 1 184 ? -22.978 -3.684 11.507 1.00 94.25 184 GLY A CA 1
ATOM 1466 C C . GLY A 1 184 ? -21.892 -4.748 11.712 1.00 94.25 184 GLY A C 1
ATOM 1467 O O . GLY A 1 184 ? -22.177 -5.765 12.340 1.00 94.25 184 GLY A O 1
ATOM 1468 N N . LYS A 1 185 ? -20.673 -4.541 11.191 1.00 95.12 185 LYS A N 1
ATOM 1469 C CA . LYS A 1 185 ? -19.554 -5.495 11.304 1.00 95.12 185 LYS A CA 1
ATOM 1470 C C . LYS A 1 185 ? -18.389 -5.008 12.160 1.00 95.12 185 LYS A C 1
ATOM 1472 O O . LYS A 1 185 ? -17.513 -5.815 12.449 1.00 95.12 185 LYS A O 1
ATOM 1477 N N . ILE A 1 186 ? -18.368 -3.727 12.524 1.00 94.56 186 ILE A N 1
ATOM 1478 C CA . ILE A 1 186 ? -17.278 -3.104 13.283 1.00 94.56 186 ILE A CA 1
ATOM 1479 C C . ILE A 1 186 ? -17.311 -3.588 14.729 1.00 94.56 186 ILE A C 1
ATOM 1481 O O . ILE A 1 186 ? -18.363 -3.567 15.375 1.00 94.56 186 ILE A O 1
ATOM 1485 N N . ARG A 1 187 ? -16.149 -4.004 15.228 1.00 88.50 187 ARG A N 1
ATOM 1486 C CA . ARG A 1 187 ? -15.919 -4.374 16.623 1.00 88.50 187 ARG A CA 1
ATOM 1487 C C . ARG A 1 187 ? -14.972 -3.371 17.274 1.00 88.50 187 ARG A C 1
ATOM 1489 O O . ARG A 1 187 ? -14.089 -2.812 16.627 1.00 88.50 187 ARG A O 1
ATOM 1496 N N . GLY A 1 188 ? -15.157 -3.168 18.568 1.00 85.12 188 GLY A N 1
ATOM 1497 C CA . GLY A 1 188 ? -14.294 -2.296 19.350 1.00 85.12 188 GLY A CA 1
ATOM 1498 C C . GLY A 1 188 ? -14.695 -0.828 19.341 1.00 85.12 188 GLY A C 1
ATOM 1499 O O . GLY A 1 188 ? -15.810 -0.455 18.980 1.00 85.12 188 GLY A O 1
ATOM 1500 N N . GLU A 1 189 ? -13.778 -0.009 19.837 1.00 88.75 189 GLU A N 1
ATOM 1501 C CA . GLU A 1 189 ? -14.016 1.391 20.194 1.00 88.75 189 GLU A CA 1
ATOM 1502 C C . GLU A 1 189 ? -13.818 2.337 19.005 1.00 88.75 189 GLU A C 1
ATOM 1504 O O . GLU A 1 189 ? -14.445 3.396 18.936 1.00 88.75 189 GLU A O 1
ATOM 1509 N N . LEU A 1 190 ? -12.947 1.943 18.072 1.00 92.00 190 LEU A N 1
ATOM 1510 C CA . LEU A 1 190 ? -12.455 2.771 16.978 1.00 92.00 190 LEU A CA 1
ATOM 1511 C C . LEU A 1 190 ? -12.421 1.989 15.666 1.00 92.00 190 LEU A C 1
ATOM 1513 O O . LEU A 1 190 ? -12.129 0.791 15.646 1.00 92.00 190 LEU A O 1
ATOM 1517 N N . LEU A 1 191 ? -12.652 2.709 14.570 1.00 94.75 191 LEU A N 1
ATOM 1518 C CA . LEU A 1 191 ? -12.358 2.262 13.216 1.00 94.75 191 LEU A CA 1
ATOM 1519 C C . LEU A 1 191 ? -11.143 3.028 12.684 1.00 94.75 191 LEU A C 1
ATOM 1521 O O . LEU A 1 191 ? -11.191 4.245 12.515 1.00 94.75 191 LEU A O 1
ATOM 1525 N N . LEU A 1 192 ? -10.070 2.307 12.393 1.00 94.12 192 LEU A N 1
ATOM 1526 C CA . LEU A 1 192 ? -8.829 2.838 11.848 1.00 94.12 192 LEU A CA 1
ATOM 1527 C C . LEU A 1 192 ? -8.843 2.657 10.330 1.00 94.12 192 LEU A C 1
ATOM 1529 O O . LEU A 1 192 ? -9.062 1.547 9.835 1.00 94.12 192 LEU A O 1
ATOM 1533 N N . ILE A 1 193 ? -8.630 3.749 9.597 1.00 94.69 193 ILE A N 1
ATOM 1534 C CA . ILE A 1 193 ? -8.594 3.759 8.129 1.00 94.69 193 ILE A CA 1
ATOM 1535 C C . ILE A 1 193 ? -7.256 4.332 7.641 1.00 94.69 193 ILE A C 1
ATOM 1537 O O . ILE A 1 193 ? -6.726 5.230 8.293 1.00 94.69 193 ILE A O 1
ATOM 1541 N N . PRO A 1 194 ? -6.715 3.912 6.487 1.00 93.31 194 PRO A N 1
ATOM 1542 C CA . PRO A 1 194 ? -5.584 4.586 5.866 1.00 93.31 194 PRO A CA 1
ATOM 1543 C C . PRO A 1 194 ? -5.956 6.029 5.525 1.00 93.31 194 PRO A C 1
ATOM 1545 O O . PRO A 1 194 ? -6.957 6.274 4.852 1.00 93.31 194 PRO A O 1
ATOM 1548 N N . ILE A 1 195 ? -5.138 6.995 5.941 1.00 91.06 195 ILE A N 1
ATOM 1549 C CA . ILE A 1 195 ? -5.390 8.424 5.707 1.00 91.06 195 ILE A CA 1
ATOM 1550 C C . ILE A 1 195 ? -5.481 8.754 4.215 1.00 91.06 195 ILE A C 1
ATOM 1552 O O . ILE A 1 195 ? -6.218 9.653 3.821 1.00 91.06 195 ILE A O 1
ATOM 1556 N N . VAL A 1 196 ? -4.802 7.970 3.374 1.00 91.50 196 VAL A N 1
ATOM 1557 C CA . VAL A 1 196 ? -4.847 8.085 1.911 1.00 91.50 196 VAL A CA 1
ATOM 1558 C C . VAL A 1 196 ? -6.232 7.822 1.317 1.00 91.50 196 VAL A C 1
ATOM 1560 O O . VAL A 1 196 ? -6.457 8.178 0.170 1.00 91.50 196 VAL A O 1
ATOM 1563 N N . MET A 1 197 ? -7.175 7.238 2.070 1.00 94.06 197 MET A N 1
ATOM 1564 C CA . MET A 1 197 ? -8.586 7.161 1.659 1.00 94.06 197 MET A CA 1
ATOM 1565 C C . MET A 1 197 ? -9.273 8.533 1.623 1.00 94.06 197 MET A C 1
ATOM 1567 O O . MET A 1 197 ? -10.382 8.657 1.106 1.00 94.06 197 MET A O 1
ATOM 1571 N N . THR A 1 198 ? -8.653 9.551 2.216 1.00 92.94 198 THR A N 1
ATOM 1572 C CA . THR A 1 198 ? -9.224 10.886 2.370 1.00 92.94 198 THR A CA 1
ATOM 1573 C C . THR A 1 198 ? -8.547 11.902 1.448 1.00 92.94 198 THR A C 1
ATOM 1575 O O . THR A 1 198 ? -7.373 11.758 1.110 1.00 92.94 198 THR A O 1
ATOM 1578 N N . ILE A 1 199 ? -9.288 12.934 1.031 1.00 90.50 199 ILE A N 1
ATOM 1579 C CA . ILE A 1 199 ? -8.801 13.975 0.114 1.00 90.50 199 ILE A CA 1
ATOM 1580 C C . ILE A 1 199 ? -7.706 14.811 0.781 1.00 90.50 199 ILE A C 1
ATOM 1582 O O . ILE A 1 199 ? -6.666 15.060 0.175 1.00 90.50 199 ILE A O 1
ATOM 1586 N N . ASP A 1 200 ? -7.936 15.259 2.016 1.00 85.81 200 ASP A N 1
ATOM 1587 C CA . ASP A 1 200 ? -6.945 16.019 2.771 1.00 85.81 200 ASP A CA 1
ATOM 1588 C C . ASP A 1 200 ? -6.157 15.084 3.686 1.00 85.81 200 ASP A C 1
ATOM 1590 O O . ASP A 1 200 ? -6.373 15.014 4.894 1.00 85.81 200 ASP A O 1
ATOM 1594 N N . TYR A 1 201 ? -5.220 14.353 3.092 1.00 76.06 201 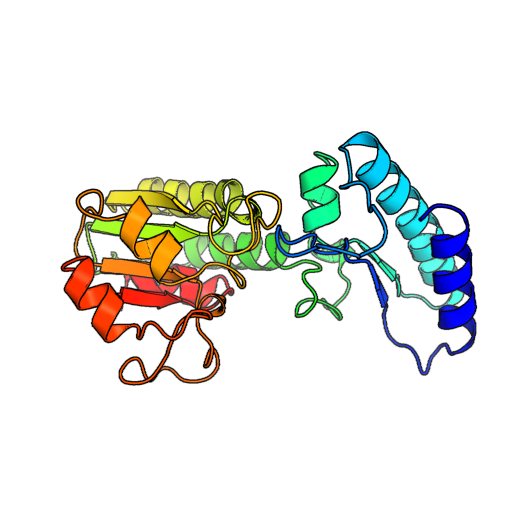TYR A N 1
ATOM 1595 C CA . TYR A 1 201 ? -4.326 13.463 3.829 1.00 76.06 201 TYR A CA 1
ATOM 1596 C C . TYR A 1 201 ? -3.167 14.200 4.530 1.00 76.06 201 TYR A C 1
ATOM 1598 O O . TYR A 1 201 ? -2.292 13.563 5.118 1.00 76.06 201 TYR A O 1
ATOM 1606 N N . THR A 1 202 ? -3.146 15.539 4.479 1.00 70.88 202 THR A N 1
ATOM 1607 C CA . THR A 1 202 ? -2.126 16.386 5.125 1.00 70.88 202 THR A CA 1
ATOM 1608 C C . THR A 1 202 ? -2.616 17.009 6.432 1.00 70.88 202 THR A C 1
ATOM 1610 O O . THR A 1 202 ? -1.817 17.315 7.320 1.00 70.88 202 THR A O 1
ATOM 1613 N N . SER A 1 203 ? -3.932 17.174 6.570 1.00 66.19 203 SER A N 1
ATOM 1614 C CA . SER A 1 203 ? -4.582 17.748 7.740 1.00 66.19 203 SER A CA 1
ATOM 1615 C C . SER A 1 203 ? -5.125 16.670 8.669 1.00 66.19 203 SER A C 1
ATOM 1617 O O . SER A 1 203 ? -5.813 15.742 8.257 1.00 66.19 203 SER A O 1
ATOM 1619 N N . HIS A 1 204 ? -4.901 16.848 9.971 1.00 59.16 204 HIS A N 1
ATOM 1620 C CA . HIS A 1 204 ? -5.545 16.032 11.007 1.00 59.16 204 HIS A CA 1
ATOM 1621 C C . HIS A 1 204 ? -7.001 16.474 11.271 1.00 59.16 204 HIS A C 1
ATOM 1623 O O . HIS A 1 204 ? -7.653 15.953 12.174 1.00 59.16 204 HIS A O 1
ATOM 1629 N N . SER A 1 205 ? -7.523 17.465 10.533 1.00 65.31 205 SER A N 1
ATOM 1630 C CA . SER A 1 205 ? -8.901 17.930 10.695 1.00 65.31 205 SER A CA 1
ATOM 1631 C C . SER A 1 205 ? -9.882 16.922 10.102 1.00 65.31 205 SER A C 1
ATOM 1633 O O . SER A 1 205 ? -9.992 16.773 8.889 1.00 65.31 205 SER A O 1
ATOM 1635 N N . THR A 1 206 ? -10.640 16.252 10.966 1.00 64.31 206 THR A N 1
ATOM 1636 C CA . THR A 1 206 ? -11.659 15.277 10.558 1.00 64.31 206 THR A CA 1
ATOM 1637 C C . THR A 1 206 ? -13.000 15.912 10.185 1.00 64.31 206 THR A C 1
ATOM 1639 O O . THR A 1 206 ? -13.811 15.271 9.523 1.00 64.31 206 THR A O 1
ATOM 1642 N N . GLU A 1 207 ? -13.255 17.170 10.569 1.00 68.00 207 GLU A N 1
ATOM 1643 C CA . GLU A 1 207 ? -14.590 17.777 10.441 1.00 68.00 207 GLU A CA 1
ATOM 1644 C C . GLU A 1 207 ? -15.036 17.991 8.990 1.00 68.00 207 GLU A C 1
ATOM 1646 O O . GLU A 1 207 ? -16.227 17.875 8.703 1.00 68.00 207 GLU A O 1
ATOM 1651 N N . ASN A 1 208 ? -14.094 18.282 8.088 1.00 76.31 208 ASN A N 1
ATOM 1652 C CA . ASN A 1 208 ? -14.376 18.582 6.680 1.00 76.31 208 ASN A CA 1
ATOM 1653 C C . ASN A 1 208 ? -13.665 17.649 5.700 1.00 76.31 208 ASN A C 1
ATOM 1655 O O . ASN A 1 208 ? -13.813 17.826 4.490 1.00 76.31 208 ASN A O 1
ATOM 1659 N N . ASN A 1 209 ? -12.888 16.686 6.196 1.00 89.94 209 ASN A N 1
ATOM 1660 C CA . ASN A 1 209 ? -12.190 15.757 5.328 1.00 89.94 209 ASN A CA 1
ATOM 1661 C C . ASN A 1 209 ? -13.176 14.734 4.747 1.00 89.94 209 ASN A C 1
ATOM 1663 O O . ASN A 1 209 ? -14.161 14.345 5.389 1.00 89.94 209 ASN A O 1
ATOM 1667 N N . LYS A 1 210 ? -12.935 14.349 3.498 1.00 94.19 210 LYS A N 1
ATOM 1668 C CA . LYS A 1 210 ? -13.870 13.581 2.679 1.00 94.19 210 LYS A CA 1
ATOM 1669 C C . LYS A 1 210 ? -13.167 12.447 1.969 1.00 94.19 210 LYS A C 1
ATOM 1671 O O . LYS A 1 210 ? -11.964 12.509 1.744 1.00 94.19 210 LYS A O 1
ATOM 1676 N N . PHE A 1 211 ? -13.944 11.453 1.579 1.00 95.88 211 PHE A N 1
ATOM 1677 C CA . PHE A 1 211 ? -13.545 10.439 0.616 1.00 95.88 211 PHE A CA 1
ATOM 1678 C C . PHE A 1 211 ? -13.707 10.969 -0.819 1.00 95.88 211 PHE A C 1
ATOM 1680 O O . PHE A 1 211 ? -14.260 12.048 -1.042 1.00 95.88 211 PHE A O 1
ATOM 1687 N N . LEU A 1 212 ? -13.247 10.197 -1.808 1.00 95.38 212 LEU A N 1
ATOM 1688 C CA . LEU A 1 212 ? -13.314 10.569 -3.230 1.00 95.38 212 LEU A CA 1
ATOM 1689 C C . LEU A 1 212 ? -14.742 10.710 -3.789 1.00 95.38 212 LEU A C 1
ATOM 1691 O O . LEU A 1 212 ? -14.923 11.304 -4.847 1.00 95.38 212 LEU A O 1
ATOM 1695 N N . ASP A 1 213 ? -15.742 10.163 -3.102 1.00 96.00 213 ASP A N 1
ATOM 1696 C CA . ASP A 1 213 ? -17.165 10.219 -3.453 1.00 96.00 213 ASP A CA 1
ATOM 1697 C C . ASP A 1 213 ? -17.938 11.283 -2.654 1.00 96.00 213 ASP A C 1
ATOM 1699 O O . ASP A 1 213 ? -19.147 11.165 -2.462 1.00 96.00 213 ASP A O 1
ATOM 1703 N N . ASP A 1 214 ? -17.239 12.316 -2.172 1.00 95.44 214 ASP A N 1
ATOM 1704 C CA . ASP A 1 214 ? -17.775 13.471 -1.436 1.00 95.44 214 ASP A CA 1
ATOM 1705 C C . ASP A 1 214 ? -18.409 13.178 -0.066 1.00 95.44 214 ASP A C 1
ATOM 1707 O O . ASP A 1 214 ? -18.789 14.120 0.641 1.00 95.44 214 ASP A O 1
ATOM 1711 N N . ILE A 1 215 ? -18.462 11.914 0.360 1.00 95.81 215 ILE A N 1
ATOM 1712 C CA . ILE A 1 215 ? -18.864 11.544 1.718 1.00 95.81 215 ILE A CA 1
ATOM 1713 C C . ILE A 1 215 ? -17.825 12.083 2.703 1.00 95.81 215 ILE A C 1
ATOM 1715 O O . ILE A 1 215 ? -16.624 11.862 2.557 1.00 95.81 215 ILE A O 1
ATOM 1719 N N . THR A 1 216 ? -18.278 12.794 3.729 1.00 94.69 216 THR A N 1
ATOM 1720 C CA . THR A 1 216 ? -17.408 13.287 4.805 1.00 94.69 216 THR A CA 1
ATOM 1721 C C . THR A 1 216 ? -17.089 12.179 5.811 1.00 94.69 216 THR A C 1
ATOM 1723 O O . THR A 1 216 ? -17.894 11.268 6.030 1.00 94.69 216 THR A O 1
ATOM 1726 N N . LEU A 1 217 ? -15.952 12.286 6.509 1.00 93.50 217 LEU A N 1
ATOM 1727 C CA . LEU A 1 217 ? -15.640 11.388 7.631 1.00 93.50 217 LEU A CA 1
ATOM 1728 C C . LEU A 1 217 ? -16.766 11.380 8.669 1.00 93.50 217 LEU A C 1
ATOM 1730 O O . LEU A 1 217 ? -17.193 10.317 9.103 1.00 93.50 217 LEU A O 1
ATOM 1734 N N . LYS A 1 218 ? -17.323 12.551 8.990 1.00 93.38 218 LYS A N 1
ATOM 1735 C CA . LYS A 1 218 ? -18.431 12.699 9.942 1.00 93.38 218 LYS A CA 1
ATOM 1736 C C . LYS A 1 218 ? -19.704 11.967 9.507 1.00 93.38 218 LYS A C 1
ATOM 1738 O O . LYS A 1 218 ? -20.424 11.411 10.339 1.00 93.38 218 LYS A O 1
ATOM 1743 N N . GLU A 1 219 ? -20.015 11.969 8.213 1.00 95.69 219 GLU A N 1
ATOM 1744 C CA . GLU A 1 219 ? -21.137 11.196 7.673 1.00 95.69 219 GLU A CA 1
ATOM 1745 C C . GLU A 1 219 ? -20.876 9.693 7.763 1.00 95.69 219 GLU A C 1
ATOM 1747 O O . GLU A 1 219 ? -21.780 8.953 8.155 1.00 95.69 219 GLU A O 1
ATOM 1752 N N . ALA A 1 220 ? -19.649 9.247 7.479 1.00 96.19 220 ALA A N 1
ATOM 1753 C CA . ALA A 1 220 ? -19.260 7.848 7.631 1.00 96.19 220 ALA A CA 1
ATOM 1754 C C . ALA A 1 220 ? -19.290 7.390 9.100 1.00 96.19 220 ALA A C 1
ATOM 1756 O O . ALA A 1 220 ? -19.884 6.352 9.391 1.00 96.19 220 ALA A O 1
ATOM 1757 N N . GLU A 1 221 ? -18.759 8.184 10.036 1.00 95.38 221 GLU A N 1
ATOM 1758 C CA . GLU A 1 221 ? -18.834 7.935 11.485 1.00 95.38 221 GLU A CA 1
ATOM 1759 C C . GLU A 1 221 ? -20.285 7.779 11.945 1.00 95.38 221 GLU A C 1
ATOM 1761 O O . GLU A 1 221 ? -20.643 6.810 12.617 1.00 95.38 221 GLU A O 1
ATOM 1766 N N . LYS A 1 222 ? -21.159 8.700 11.519 1.00 95.75 222 LYS A N 1
ATOM 1767 C CA . LYS A 1 222 ? -22.593 8.638 11.818 1.00 95.75 222 LYS A CA 1
ATOM 1768 C C . LYS A 1 222 ? -23.249 7.396 11.214 1.00 95.75 222 LYS A C 1
ATOM 1770 O O . LYS A 1 222 ? -24.104 6.785 11.853 1.00 95.75 222 LYS A O 1
ATOM 1775 N N . ALA A 1 223 ? -22.890 7.032 9.985 1.00 96.81 223 ALA A N 1
ATOM 1776 C CA . ALA A 1 223 ? -23.465 5.888 9.288 1.00 96.81 223 ALA A CA 1
ATOM 1777 C C . ALA A 1 223 ? -23.038 4.544 9.895 1.00 96.81 223 ALA A C 1
ATOM 1779 O O . ALA A 1 223 ? -23.828 3.595 9.857 1.00 96.81 223 ALA A O 1
ATOM 1780 N N . LEU A 1 224 ? -21.815 4.471 10.423 1.00 96.81 224 LEU A N 1
ATOM 1781 C CA . LEU A 1 224 ? -21.204 3.275 11.003 1.00 96.81 224 LEU A CA 1
ATOM 1782 C C . LEU A 1 224 ? -21.348 3.193 12.529 1.00 96.81 224 LEU A C 1
ATOM 1784 O O . LEU A 1 224 ? -21.144 2.121 13.092 1.00 96.81 224 LEU A O 1
ATOM 1788 N N . ASN A 1 225 ? -21.757 4.288 13.177 1.00 95.50 225 ASN A N 1
ATOM 1789 C CA . ASN A 1 225 ? -21.883 4.414 14.628 1.00 95.50 225 ASN A CA 1
ATOM 1790 C C . ASN A 1 225 ? -20.575 4.072 15.369 1.00 95.50 225 ASN A C 1
ATOM 1792 O O . ASN A 1 225 ? -20.579 3.348 16.363 1.00 95.50 225 ASN A O 1
ATOM 1796 N N . VAL A 1 226 ? -19.456 4.589 14.860 1.00 94.81 226 VAL A N 1
ATOM 1797 C CA . VAL A 1 226 ? -18.118 4.441 15.447 1.00 94.81 226 VAL A CA 1
ATOM 1798 C C . VAL A 1 226 ? -17.285 5.681 15.131 1.00 94.81 226 VAL A C 1
ATOM 1800 O O . VAL A 1 226 ? -17.502 6.322 14.102 1.00 94.81 226 VAL A O 1
ATOM 1803 N N . LYS A 1 227 ? -16.326 6.009 15.999 1.00 92.56 227 LYS A N 1
ATOM 1804 C CA . LYS A 1 227 ? -15.322 7.037 15.714 1.00 92.56 227 LYS A CA 1
ATOM 1805 C C . LYS A 1 227 ? -14.320 6.504 14.689 1.00 92.56 227 LYS A C 1
ATOM 1807 O O . LYS A 1 227 ? -13.805 5.397 14.852 1.00 92.56 227 LYS A O 1
ATOM 1812 N N . ILE A 1 228 ? -14.039 7.294 13.659 1.00 92.88 228 ILE A N 1
ATOM 1813 C CA . ILE A 1 228 ? -13.073 6.959 12.614 1.00 92.88 228 ILE A CA 1
ATOM 1814 C C . ILE A 1 228 ? -11.784 7.733 12.872 1.00 92.88 228 ILE A C 1
ATOM 1816 O O . ILE A 1 228 ? -11.806 8.950 13.052 1.00 92.88 228 ILE A O 1
ATOM 1820 N N . ILE A 1 229 ? -10.652 7.032 12.859 1.00 91.19 229 ILE A N 1
ATOM 1821 C CA . ILE A 1 229 ? -9.324 7.640 12.943 1.00 91.19 229 ILE A CA 1
ATOM 1822 C C . ILE A 1 229 ? -8.572 7.343 11.642 1.00 91.19 229 ILE A C 1
ATOM 1824 O O . ILE A 1 229 ? -8.240 6.186 11.375 1.00 91.19 229 ILE A O 1
ATOM 1828 N N . PRO A 1 230 ? -8.311 8.366 10.811 1.00 90.94 230 PRO A N 1
ATOM 1829 C CA . PRO A 1 230 ? -7.377 8.251 9.701 1.00 90.94 230 PRO A CA 1
ATOM 1830 C C . PRO A 1 230 ? -5.942 8.090 10.216 1.00 90.94 230 PRO A C 1
ATOM 1832 O O . PRO A 1 230 ? -5.489 8.869 11.051 1.00 90.94 230 PRO A O 1
ATOM 1835 N N . VAL A 1 231 ? -5.227 7.099 9.693 1.00 89.06 231 VAL A N 1
ATOM 1836 C CA . VAL A 1 231 ? -3.880 6.703 10.120 1.00 89.06 231 VAL A CA 1
ATOM 1837 C C . VAL A 1 231 ? -2.910 6.862 8.960 1.00 89.06 231 VAL A C 1
ATOM 1839 O O . VAL A 1 231 ? -3.193 6.427 7.842 1.00 89.06 231 VAL A O 1
ATOM 1842 N N . LYS A 1 232 ? -1.766 7.499 9.201 1.00 84.69 232 LYS A N 1
ATOM 1843 C CA . LYS A 1 232 ? -0.723 7.661 8.183 1.00 84.69 232 LYS A CA 1
ATOM 1844 C C . LYS A 1 232 ? -0.042 6.332 7.869 1.00 84.69 232 LYS A C 1
ATOM 1846 O O . LYS A 1 232 ? 0.019 5.430 8.695 1.00 84.69 232 LYS A O 1
ATOM 1851 N N . ASN A 1 233 ? 0.492 6.237 6.657 1.00 72.88 233 ASN A N 1
ATOM 1852 C CA . ASN A 1 233 ? 1.125 5.023 6.142 1.00 72.88 233 ASN A CA 1
ATOM 1853 C C . ASN A 1 233 ? 2.604 4.912 6.560 1.00 72.88 233 ASN A C 1
ATOM 1855 O O . ASN A 1 233 ? 3.436 4.565 5.731 1.00 72.88 233 ASN A O 1
ATOM 1859 N N . ASN A 1 234 ? 2.935 5.245 7.807 1.00 75.06 234 ASN A N 1
ATOM 1860 C CA . ASN A 1 234 ? 4.252 4.972 8.386 1.00 75.06 234 ASN A CA 1
ATOM 1861 C C . ASN A 1 234 ? 4.078 4.064 9.611 1.00 75.06 234 ASN A C 1
ATOM 1863 O O . ASN A 1 234 ? 3.003 4.025 10.221 1.00 75.06 234 ASN A O 1
ATOM 1867 N N . GLY A 1 235 ? 5.116 3.298 9.942 1.00 57.78 235 GLY A N 1
ATOM 1868 C CA . GLY A 1 235 ? 5.046 2.311 11.017 1.00 57.78 235 GLY A CA 1
ATOM 1869 C C . GLY A 1 235 ? 4.800 2.952 12.377 1.00 57.78 235 GLY A C 1
ATOM 1870 O O . GLY A 1 235 ? 4.072 2.383 13.184 1.00 57.78 235 GLY A O 1
ATOM 1871 N N . GLN A 1 236 ? 5.320 4.161 12.601 1.00 65.69 236 GLN A N 1
ATOM 1872 C CA . GLN A 1 236 ? 5.141 4.897 13.848 1.00 65.69 236 GLN A CA 1
ATOM 1873 C C . GLN A 1 236 ? 3.675 5.263 14.103 1.00 65.69 236 GLN A C 1
ATOM 1875 O O . GLN A 1 236 ? 3.154 4.963 15.168 1.00 65.69 236 GLN A O 1
ATOM 1880 N N . ASP A 1 237 ? 2.989 5.879 13.147 1.00 69.75 237 ASP A N 1
ATOM 1881 C CA . ASP A 1 237 ? 1.589 6.280 13.277 1.00 69.75 237 ASP A CA 1
ATOM 1882 C C . ASP A 1 237 ? 0.681 5.046 13.299 1.00 69.75 237 ASP A C 1
ATOM 1884 O O . ASP A 1 237 ? -0.252 4.982 14.097 1.00 69.75 237 ASP A O 1
ATOM 1888 N N . TYR A 1 238 ? 0.986 4.021 12.494 1.00 64.56 238 TYR A N 1
ATOM 1889 C CA . TYR A 1 238 ? 0.255 2.753 12.530 1.00 64.56 238 TYR A CA 1
ATOM 1890 C C . TYR A 1 238 ? 0.447 1.989 13.848 1.00 64.56 238 TYR A C 1
ATOM 1892 O O . TYR A 1 238 ? -0.404 1.199 14.256 1.00 64.56 238 TYR A O 1
ATOM 1900 N N . PHE A 1 239 ? 1.563 2.228 14.531 1.00 60.19 239 PHE A N 1
ATOM 1901 C CA . PHE A 1 239 ? 1.804 1.730 15.868 1.00 60.19 239 PHE A CA 1
ATOM 1902 C C . PHE A 1 239 ? 1.104 2.618 16.905 1.00 60.19 239 PHE A C 1
ATOM 1904 O O . PHE A 1 239 ? 0.266 2.125 17.631 1.00 60.19 239 PHE A O 1
ATOM 1911 N N . ILE A 1 240 ? 1.320 3.931 16.952 1.00 62.69 240 ILE A N 1
ATOM 1912 C CA . ILE A 1 240 ? 0.818 4.835 18.010 1.00 62.69 240 ILE A CA 1
ATOM 1913 C C . ILE A 1 240 ? -0.707 4.784 18.219 1.00 62.69 240 ILE A C 1
ATOM 1915 O O . ILE A 1 240 ? -1.166 4.980 19.343 1.00 62.69 240 ILE A O 1
ATOM 1919 N N . ILE A 1 241 ? -1.497 4.440 17.201 1.00 62.81 241 ILE A N 1
ATOM 1920 C CA . ILE A 1 241 ? -2.973 4.382 17.254 1.00 62.81 241 ILE A CA 1
ATOM 1921 C C . ILE A 1 241 ? -3.577 3.468 18.330 1.00 62.81 241 ILE A C 1
ATOM 1923 O O . ILE A 1 241 ? -4.753 3.621 18.648 1.00 62.81 241 ILE A O 1
ATOM 1927 N N . TYR A 1 242 ?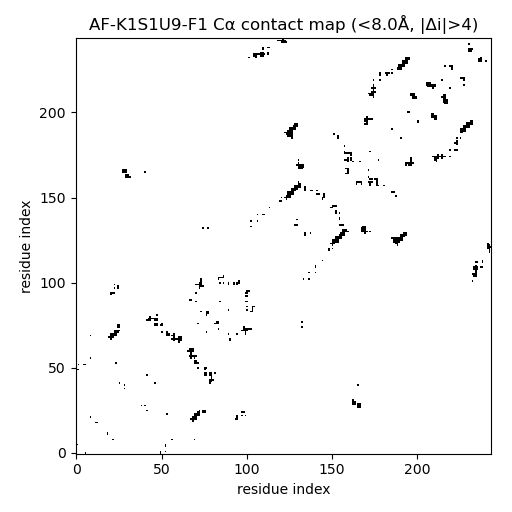 -2.829 2.514 18.895 1.00 56.38 242 TYR A N 1
ATOM 1928 C CA . TYR A 1 242 ? -3.339 1.730 20.031 1.00 56.38 242 TYR A CA 1
ATOM 1929 C C . TYR A 1 242 ? -3.019 2.370 21.395 1.00 56.38 242 TYR A C 1
ATOM 1931 O O . TYR A 1 242 ? -3.492 1.880 22.422 1.00 56.38 242 TYR A O 1
ATOM 1939 N N . TRP A 1 243 ? -2.239 3.455 21.427 1.00 53.38 243 TRP A N 1
ATOM 1940 C CA . TRP A 1 243 ? -1.705 4.100 22.632 1.00 53.38 243 TRP A CA 1
ATOM 1941 C C . TRP A 1 243 ? -2.214 5.535 22.862 1.00 53.38 243 TRP A C 1
ATOM 1943 O O . TRP A 1 243 ? -2.226 5.956 24.022 1.00 53.38 243 TRP A O 1
ATOM 1953 N N . GLU A 1 244 ? -2.652 6.260 21.828 1.00 52.72 244 GLU A N 1
ATOM 1954 C CA . GLU A 1 244 ? -3.285 7.598 21.922 1.00 52.72 244 GLU A CA 1
ATOM 1955 C C . GLU A 1 244 ? -4.801 7.559 21.709 1.00 52.72 244 GLU A C 1
ATOM 1957 O O . GLU A 1 244 ? -5.509 8.260 22.474 1.00 52.72 244 GLU A O 1
#

Radius of gyration: 19.49 Å; Cα contacts (8 Å, |Δi|>4): 412; chains: 1; bounding box: 50×33×54 Å

Sequence (244 aa):
DGDELRYSIEELSKYMPAVQSIACVPVGLTKYRDGLFPMQPYTKKTAGEVIDIIEEYSEKFKKQYGARVCYPSDELFLKAERPMPSEEYYDDYPQIDNGVGLWTSLRDEFFYELSVCEKAPTHKSVTVITGVAAYPLIKELCDAAHEKYGIDVQTEKIINNFFGENITVAGLLTGTDLIEQMRGKIRGELLLIPIVMTIDYTSHSTENNKFLDDITLKEAEKALNVKIIPVKNNGQDYFIIYWE

InterPro domains:
  IPR007549 Domain of unknown function DUF512 [PF04459] (25-232)

Foldseek 3Di:
DPVVLVVVLVVLVVPPPVLPAAEDEDDQQFPPAPPHDDDDDDALVNLVVSQVSLQVQLVVCCVVPVGSRYFYAPVSCLRVVHDDDEPVNCPVVPCVVVRGCLLRQQQVQQVVCLVPDPDAFPFQEEEEEFFQSCQVSLVVSQVSCCVSHVHHYHYYYFAAPPRHRSPRGRLQHFLVSVLVVQAVPTDGAEYEGALSQWPCSPDQDQPCIHGPVRHGQVNSCVSRVHHYGHFYSGSVRSNCVRHD

Solvent-accessible surface area (backbone atoms only — not comparable to full-atom values): 13703 Å² total; per-residue (Å²): 112,70,67,61,45,54,50,52,54,54,61,53,56,70,45,55,79,80,50,74,64,43,75,48,64,82,84,84,59,55,70,87,48,89,96,53,84,92,76,80,80,80,43,42,66,56,25,41,54,52,44,54,54,42,50,56,49,13,55,52,32,30,74,75,73,71,43,44,47,47,43,62,14,48,65,40,32,60,52,32,71,45,82,80,67,59,68,84,74,47,68,89,46,91,38,39,94,67,43,24,51,50,68,44,51,28,51,54,41,29,53,50,50,61,71,72,59,82,75,78,63,67,54,63,30,32,21,39,47,39,12,54,68,53,31,67,58,54,41,53,56,46,50,52,47,25,72,76,69,69,35,47,67,47,71,47,62,46,68,20,69,84,50,22,71,77,42,31,54,40,61,71,33,35,42,65,40,49,49,72,73,41,52,94,66,79,49,64,69,36,37,37,36,53,24,54,29,32,74,54,63,86,54,90,61,53,87,79,28,22,20,84,72,72,39,34,48,57,57,49,24,64,72,56,74,41,52,72,43,71,30,54,92,42,16,63,51,63,51,45,69,38,58,116

Organism: NCBI:txid408170

Mean predicted aligned error: 4.82 Å

Nearest PDB structures (foldseek):
  8ay0-assembly3_C  TM=4.996E-01  e=3.536E-01  Bacillus subtilis
  8azb-assembly1_A  TM=4.969E-01  e=5.595E-01  Bacillus subtilis subsp. subtilis str. 168
  9ise-assembly2_C  TM=2.974E-01  e=3.101E-01  Homo sapiens
  4a26-assembly1_B  TM=2.960E-01  e=4.031E-01  Leishmania major
  4a26-assembly1_A  TM=2.734E-01  e=8.293E-01  Leishmania major

pLDDT: mean 91.09, std 9.03, range [52.72, 98.44]

Secondary structure (DSSP, 8-state):
-THHHHHHHHHHHTTTTTS--EEE------S--TTS--PPPPPHHHHHHHHHHHHHHHHHHHHHHSS--EEE-HHHHHHHTPPPPPGGGGTT-TTGGGTSSHHHHHHHHHHHHHHH--PPPS-SEEEEEEETTTHHHHHHHHHHHHHHH--EEEEEEEP-TTT-TT---GGG--HHHHHHHHTTT--SSEEEEEGGGSS-SS----SS-B-TTS-BHHHHHHHHTSEEEEE-SSHHHHHHTTT-